Protein AF-0000000079859170 (afdb_homodimer)

Organism: NCBI:txid29920

Solvent-accessible surface area (backbone atoms only — not comparable to full-atom values): 16206 Å² total; per-residue (Å²): 132,86,68,53,72,48,45,50,46,47,56,52,44,53,49,51,50,47,50,52,50,51,52,53,49,53,53,31,53,54,31,29,40,60,37,9,41,33,57,54,80,48,52,78,37,78,84,30,61,94,50,52,73,32,49,55,47,72,80,65,65,88,82,38,65,67,52,53,52,30,38,52,54,27,50,50,39,50,50,51,51,49,51,46,63,66,44,50,58,54,47,52,56,44,51,52,43,36,55,68,12,68,32,62,58,65,58,43,44,49,28,52,51,49,28,48,52,30,54,53,49,24,52,53,23,55,76,66,62,38,70,63,59,28,60,50,26,53,51,52,30,53,49,25,50,51,53,36,42,52,39,19,50,57,13,19,74,68,113,58,39,52,74,49,47,41,44,47,45,53,47,48,43,51,53,46,51,51,49,51,51,53,52,51,52,33,54,55,31,31,41,61,38,10,41,35,57,55,68,48,54,78,37,78,84,32,62,94,52,55,74,35,48,56,47,74,81,64,67,87,79,39,67,69,50,52,53,30,39,52,54,28,49,52,40,50,49,51,51,50,52,48,63,69,42,50,52,59,49,50,52,53,52,53,55,36,54,74,16,69,32,64,58,68,58,43,43,50,28,52,50,49,28,50,53,29,53,55,46,25,52,54,24,54,76,65,70,38,80,64,57,28,59,49,26,51,53,52,31,52,49,25,50,53,51,36,47,51,40,20,54,54,18,60,76,98

pLDDT: mean 92.19, std 7.33, range [53.78, 98.81]

InterPro domains:
  IPR001129 Membrane-associated, eicosanoid/glutathione metabolism (MAPEG) protein [PF01124] (47-147)
  IPR023352 Membrane associated eicosanoid/glutathione metabolism-like domain superfamily [G3DSA:1.20.120.550] (1-155)
  IPR023352 Membrane associated eicosanoid/glutathione metabolism-like domain superfamily [SSF161084] (6-147)
  IPR040162 Microsomal glutathione S-transferase 1-like [PTHR10689] (3-157)

Structure (mmCIF, N/CA/C/O backbone):
data_AF-0000000079859170-model_v1
#
loop_
_entity.id
_entity.type
_entity.pdbx_description
1 polymer 'Microsomal glutathione S-transferase 1'
#
loop_
_atom_site.group_PDB
_atom_site.id
_atom_site.type_symbol
_atom_site.label_atom_id
_atom_site.label_alt_id
_atom_site.label_comp_id
_atom_site.label_asym_id
_atom_site.label_entity_id
_atom_site.label_seq_id
_atom_site.pdbx_PDB_ins_code
_atom_site.Cartn_x
_atom_site.Cartn_y
_atom_site.Cartn_z
_atom_site.occupancy
_atom_site.B_iso_or_equiv
_atom_site.auth_seq_id
_atom_site.auth_comp_id
_atom_site.auth_asym_id
_atom_site.auth_atom_id
_atom_site.pdbx_PDB_model_num
ATOM 1 N N . MET A 1 1 ? 13.477 -30.297 5.082 1 53.78 1 MET A N 1
ATOM 2 C CA . MET A 1 1 ? 13.375 -29.953 3.666 1 53.78 1 MET A CA 1
ATOM 3 C C . MET A 1 1 ? 13.82 -28.516 3.41 1 53.78 1 MET A C 1
ATOM 5 O O . MET A 1 1 ? 13.242 -27.578 3.947 1 53.78 1 MET A O 1
ATOM 9 N N . SER A 1 2 ? 15.07 -28.297 3.061 1 73.94 2 SER A N 1
ATOM 10 C CA . SER A 1 2 ? 15.664 -26.953 2.992 1 73.94 2 SER A CA 1
ATOM 11 C C . SER A 1 2 ? 14.992 -26.109 1.917 1 73.94 2 SER A C 1
ATOM 13 O O . SER A 1 2 ? 14.758 -26.578 0.802 1 73.94 2 SER A O 1
ATOM 15 N N . GLY A 1 3 ? 14.359 -25.047 2.262 1 85.5 3 GLY A N 1
ATOM 16 C CA . GLY A 1 3 ? 13.648 -24.172 1.345 1 85.5 3 GLY A CA 1
ATOM 17 C C . GLY A 1 3 ? 14.555 -23.547 0.299 1 85.5 3 GLY A C 1
ATOM 18 O O . GLY A 1 3 ? 15.773 -23.531 0.456 1 85.5 3 GLY A O 1
ATOM 19 N N . SER A 1 4 ? 14.047 -23.281 -0.813 1 92.38 4 SER A N 1
ATOM 20 C CA . SER A 1 4 ? 14.789 -22.594 -1.859 1 92.38 4 SER A CA 1
ATOM 21 C C . SER A 1 4 ? 15.406 -21.297 -1.334 1 92.38 4 SER A C 1
ATOM 23 O O . SER A 1 4 ? 15.008 -20.797 -0.28 1 92.38 4 SER A O 1
ATOM 25 N N . THR A 1 5 ? 16.469 -20.875 -2.021 1 94.75 5 THR A N 1
ATOM 26 C CA . THR A 1 5 ? 17.125 -19.625 -1.669 1 94.75 5 THR A CA 1
ATOM 27 C C . THR A 1 5 ? 16.125 -18.469 -1.711 1 94.75 5 THR A C 1
ATOM 29 O O . THR A 1 5 ? 16.172 -17.562 -0.876 1 94.75 5 THR A O 1
ATOM 32 N N . GLU A 1 6 ? 15.211 -18.484 -2.658 1 96.5 6 GLU A N 1
ATOM 33 C CA . GLU A 1 6 ? 14.172 -17.469 -2.77 1 96.5 6 GLU A CA 1
ATOM 34 C C . GLU A 1 6 ? 13.258 -17.469 -1.55 1 96.5 6 GLU A C 1
ATOM 36 O O . GLU A 1 6 ? 12.922 -16.406 -1.015 1 96.5 6 GLU A O 1
ATOM 41 N N . LEU A 1 7 ? 12.938 -18.609 -1.14 1 96.31 7 LEU A N 1
ATOM 42 C CA . LEU A 1 7 ? 12.047 -18.734 0.01 1 96.31 7 LEU A CA 1
ATOM 43 C C . LEU A 1 7 ? 12.75 -18.297 1.29 1 96.31 7 LEU A C 1
ATOM 45 O O . LEU A 1 7 ? 12.148 -17.609 2.121 1 96.31 7 LEU A O 1
ATOM 49 N N . LYS A 1 8 ? 13.961 -18.734 1.419 1 97.62 8 LYS A N 1
ATOM 50 C CA . LYS A 1 8 ? 14.727 -18.312 2.584 1 97.62 8 LYS A CA 1
ATOM 51 C C . LYS A 1 8 ? 14.805 -16.781 2.658 1 97.62 8 LYS A C 1
ATOM 53 O O . LYS A 1 8 ? 14.578 -16.203 3.717 1 97.62 8 LYS A O 1
ATOM 58 N N . ALA A 1 9 ? 15.117 -16.172 1.535 1 97.81 9 ALA A N 1
ATOM 59 C CA . ALA A 1 9 ? 15.203 -14.719 1.478 1 97.81 9 ALA A CA 1
ATOM 60 C C . ALA A 1 9 ? 13.852 -14.078 1.785 1 97.81 9 ALA A C 1
ATOM 62 O O . ALA A 1 9 ? 13.789 -13.086 2.52 1 97.81 9 ALA A O 1
ATOM 63 N N . TYR A 1 10 ? 12.852 -14.656 1.26 1 98.12 10 TYR A N 1
ATOM 64 C CA . TYR A 1 10 ? 11.516 -14.109 1.457 1 98.12 10 TYR A CA 1
ATOM 65 C C . TYR A 1 10 ? 11.125 -14.141 2.93 1 98.12 10 TYR A C 1
ATOM 67 O O . TYR A 1 10 ? 10.602 -13.156 3.459 1 98.12 10 TYR A O 1
ATOM 75 N N . ILE A 1 11 ? 11.398 -15.211 3.615 1 98.06 11 ILE A N 1
ATOM 76 C CA . ILE A 1 11 ? 11.008 -15.375 5.012 1 98.06 11 ILE A CA 1
ATOM 77 C C . ILE A 1 11 ? 11.789 -14.391 5.883 1 98.06 11 ILE A C 1
ATOM 79 O O . ILE A 1 11 ? 11.211 -13.703 6.723 1 98.06 11 ILE A O 1
ATOM 83 N N . VAL A 1 12 ? 13.008 -14.273 5.598 1 98.19 12 VAL A N 1
ATOM 84 C CA . VAL A 1 12 ? 13.852 -13.398 6.402 1 98.19 12 VAL A CA 1
ATOM 85 C C . VAL A 1 12 ? 13.461 -11.938 6.156 1 98.19 12 VAL A C 1
ATOM 87 O O . VAL A 1 12 ? 13.227 -11.188 7.105 1 98.19 12 VAL A O 1
ATOM 90 N N . CYS A 1 13 ? 13.297 -11.547 4.938 1 98.56 13 CYS A N 1
ATOM 91 C CA . CYS A 1 13 ? 13.031 -10.156 4.602 1 98.56 13 CYS A CA 1
ATOM 92 C C . CYS A 1 13 ? 11.617 -9.758 5.02 1 98.56 13 CYS A C 1
ATOM 94 O O . CYS A 1 13 ? 11.398 -8.633 5.484 1 98.56 13 CYS A O 1
ATOM 96 N N . SER A 1 14 ? 10.711 -10.672 4.828 1 98.44 14 SER A N 1
ATOM 97 C CA . SER A 1 14 ? 9.352 -10.352 5.258 1 98.44 14 SER A CA 1
ATOM 98 C C . SER A 1 14 ? 9.281 -10.164 6.77 1 98.44 14 SER A C 1
ATOM 100 O O . SER A 1 14 ? 8.539 -9.312 7.262 1 98.44 14 SER A O 1
ATOM 102 N N . PHE A 1 15 ? 10.078 -10.922 7.512 1 98.19 15 PHE A N 1
ATOM 103 C CA . PHE A 1 15 ? 10.109 -10.781 8.961 1 98.19 15 PHE A CA 1
ATOM 104 C C . PHE A 1 15 ? 10.742 -9.453 9.367 1 98.19 15 PHE A C 1
ATOM 106 O O . PHE A 1 15 ? 10.242 -8.773 10.266 1 98.19 15 PHE A O 1
ATOM 113 N N . ILE A 1 16 ? 11.734 -9.062 8.703 1 98.31 16 ILE A N 1
ATOM 114 C CA . ILE A 1 16 ? 12.383 -7.789 8.984 1 98.31 16 ILE A CA 1
ATOM 115 C C . ILE A 1 16 ? 11.406 -6.645 8.711 1 98.31 16 ILE A C 1
ATOM 117 O O . ILE A 1 16 ? 11.305 -5.707 9.5 1 98.31 16 ILE A O 1
ATOM 121 N N . LEU A 1 17 ? 10.734 -6.742 7.625 1 98.31 17 LEU A N 1
ATOM 122 C CA . LEU A 1 17 ? 9.773 -5.699 7.266 1 98.31 17 LEU A CA 1
ATOM 123 C C . LEU A 1 17 ? 8.641 -5.625 8.281 1 98.31 17 LEU A C 1
ATOM 125 O O . LEU A 1 17 ? 8.172 -4.535 8.609 1 98.31 17 LEU A O 1
ATOM 129 N N . TYR A 1 18 ? 8.234 -6.773 8.773 1 97.69 18 TYR A N 1
ATOM 130 C CA . TYR A 1 18 ? 7.203 -6.773 9.805 1 97.69 18 TYR A CA 1
ATOM 131 C C . TYR A 1 18 ? 7.711 -6.129 11.086 1 97.69 18 TYR A C 1
ATOM 133 O O . TYR A 1 18 ? 7 -5.34 11.711 1 97.69 18 TYR A O 1
ATOM 141 N N . LEU A 1 19 ? 8.891 -6.508 11.469 1 97.25 19 LEU A N 1
ATOM 142 C CA . LEU A 1 19 ? 9.461 -5.926 12.68 1 97.25 19 LEU A CA 1
ATOM 143 C C . LEU A 1 19 ? 9.578 -4.41 12.555 1 97.25 19 LEU A C 1
ATOM 145 O O . LEU A 1 19 ? 9.258 -3.682 13.5 1 97.25 19 LEU A O 1
ATOM 149 N N . LYS A 1 20 ? 10.055 -4.066 11.406 1 97.69 20 LYS A N 1
ATOM 150 C CA . LYS A 1 20 ? 10.164 -2.629 11.172 1 97.69 20 LYS A CA 1
ATOM 151 C C . LYS A 1 20 ? 8.797 -1.948 11.289 1 97.69 20 LYS A C 1
ATOM 153 O O . LYS A 1 20 ? 8.688 -0.877 11.883 1 97.69 20 LYS A O 1
ATOM 158 N N . PHE A 1 21 ? 7.809 -2.514 10.727 1 97.06 21 PHE A N 1
ATOM 159 C CA . PHE A 1 21 ? 6.453 -1.976 10.781 1 97.06 21 PHE A CA 1
ATOM 160 C C . PHE A 1 21 ? 5.941 -1.943 12.219 1 97.06 21 PHE A C 1
ATOM 162 O O . PHE A 1 21 ? 5.359 -0.946 12.648 1 97.06 21 PHE A O 1
ATOM 169 N N . ALA A 1 22 ? 6.188 -2.992 12.992 1 96.25 22 ALA A N 1
ATOM 170 C CA . ALA A 1 22 ? 5.73 -3.08 14.375 1 96.25 22 ALA A CA 1
ATOM 171 C C . ALA A 1 22 ? 6.391 -2.014 15.242 1 96.25 22 ALA A C 1
ATOM 173 O O . ALA A 1 22 ? 5.734 -1.379 16.062 1 96.25 22 ALA A O 1
ATOM 174 N N . ILE A 1 23 ? 7.605 -1.82 15.008 1 96.88 23 ILE A N 1
ATOM 175 C CA . ILE A 1 23 ? 8.328 -0.798 15.75 1 96.88 23 ILE A CA 1
ATOM 176 C C . ILE A 1 23 ? 7.77 0.582 15.414 1 96.88 23 ILE A C 1
ATOM 178 O O . ILE A 1 23 ? 7.52 1.391 16.312 1 96.88 23 ILE A O 1
ATOM 182 N N . ALA A 1 24 ? 7.574 0.84 14.109 1 96.19 24 ALA A N 1
ATOM 183 C CA . ALA A 1 24 ? 7.023 2.125 13.68 1 96.19 24 ALA A CA 1
ATOM 184 C C . ALA A 1 24 ? 5.641 2.352 14.281 1 96.19 24 ALA A C 1
ATOM 186 O O . ALA A 1 24 ? 5.32 3.461 14.719 1 96.19 24 ALA A O 1
ATOM 187 N N . THR A 1 25 ? 4.844 1.331 14.359 1 95.69 25 THR A N 1
ATOM 188 C CA . THR A 1 25 ? 3.5 1.453 14.914 1 95.69 25 THR A CA 1
ATOM 189 C C . THR A 1 25 ? 3.561 1.706 16.422 1 95.69 25 THR A C 1
ATOM 191 O O . THR A 1 25 ? 2.738 2.447 16.969 1 95.69 25 THR A O 1
ATOM 194 N N . GLY A 1 26 ? 4.488 1.051 17.078 1 93.88 26 GLY A N 1
ATOM 195 C CA . GLY A 1 26 ? 4.68 1.336 18.484 1 93.88 26 GLY A CA 1
ATOM 196 C C . GLY A 1 26 ? 5.047 2.781 18.75 1 93.88 26 GLY A C 1
ATOM 197 O O . GLY A 1 26 ? 4.5 3.408 19.672 1 93.88 26 GLY A O 1
ATOM 198 N N . ILE A 1 27 ? 5.93 3.303 17.953 1 95.38 27 ILE A N 1
ATOM 199 C CA 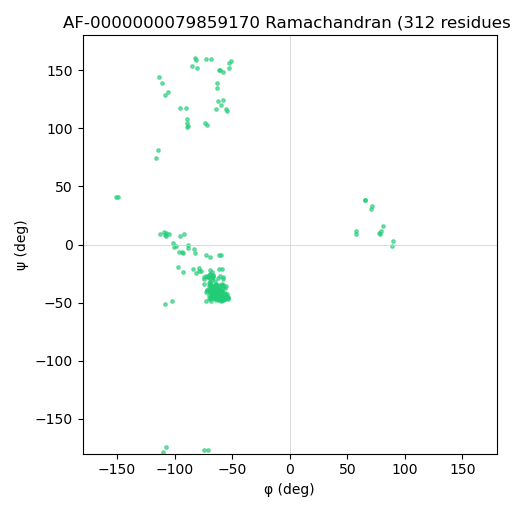. ILE A 1 27 ? 6.34 4.695 18.078 1 95.38 27 ILE A CA 1
ATOM 200 C C . ILE A 1 27 ? 5.152 5.613 17.797 1 95.38 27 ILE A C 1
ATOM 202 O O . ILE A 1 27 ? 4.883 6.543 18.562 1 95.38 27 ILE A O 1
ATOM 206 N N . GLN A 1 28 ? 4.438 5.289 16.75 1 94 28 GLN A N 1
ATOM 207 C CA . GLN A 1 28 ? 3.271 6.09 16.391 1 94 28 GLN A CA 1
ATOM 208 C C . GLN A 1 28 ? 2.244 6.09 17.531 1 94 28 GLN A C 1
ATOM 210 O O . GLN A 1 28 ? 1.64 7.125 17.812 1 94 28 GLN A O 1
ATOM 215 N N . ALA A 1 29 ? 2.029 5 18.172 1 91.62 29 ALA A N 1
ATOM 216 C CA . ALA A 1 29 ? 1.066 4.895 19.266 1 91.62 29 ALA A CA 1
ATOM 217 C C . ALA A 1 29 ? 1.427 5.84 20.406 1 91.62 29 ALA A C 1
ATOM 219 O O . ALA A 1 29 ? 0.551 6.488 20.984 1 91.62 29 ALA A O 1
ATOM 220 N N . THR A 1 30 ? 2.604 5.922 20.672 1 92.38 30 THR A N 1
ATOM 221 C CA . THR A 1 30 ? 3.066 6.789 21.75 1 92.38 30 THR A CA 1
ATOM 222 C C . THR A 1 30 ? 2.865 8.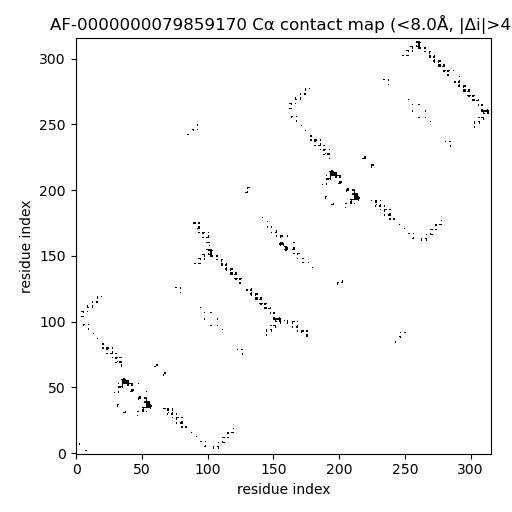258 21.391 1 92.38 30 THR A C 1
ATOM 224 O O . THR A 1 30 ? 2.471 9.062 22.234 1 92.38 30 THR A O 1
ATOM 227 N N . LYS A 1 31 ? 3.088 8.523 20.094 1 93 31 LYS A N 1
ATOM 228 C CA . LYS A 1 31 ? 2.914 9.906 19.656 1 93 31 LYS A CA 1
ATOM 229 C C . LYS A 1 31 ? 1.44 10.297 19.656 1 93 31 LYS A C 1
ATOM 231 O O . LYS A 1 31 ? 1.104 11.461 19.891 1 93 31 LYS A O 1
ATOM 236 N N . THR A 1 32 ? 0.612 9.352 19.469 1 91.38 32 THR A N 1
ATOM 237 C CA . THR A 1 32 ? -0.823 9.609 19.516 1 91.38 32 THR A CA 1
ATOM 238 C C . THR A 1 32 ? -1.266 9.984 20.922 1 91.38 32 THR A C 1
ATOM 240 O O . THR A 1 32 ? -2.123 10.852 21.094 1 91.38 32 THR A O 1
ATOM 243 N N . PHE A 1 33 ? -0.661 9.422 21.875 1 91.19 33 PHE A N 1
ATOM 244 C CA . PHE A 1 33 ? -0.945 9.781 23.25 1 91.19 33 PHE A CA 1
ATOM 245 C C . PHE A 1 33 ? -0.512 11.211 23.547 1 91.19 33 PHE A C 1
ATOM 247 O O . PHE A 1 33 ? -1.23 11.961 24.203 1 91.19 33 PHE A O 1
ATOM 254 N N . ASP A 1 34 ? 0.611 11.57 23 1 90.25 34 ASP A N 1
ATOM 255 C CA . ASP A 1 34 ? 1.148 12.906 23.219 1 90.25 34 ASP A CA 1
ATOM 256 C C . ASP A 1 34 ? 0.258 13.969 22.578 1 90.25 34 ASP A C 1
ATOM 258 O O . ASP A 1 34 ? 0.168 15.094 23.078 1 90.25 34 ASP A O 1
ATOM 262 N N . ALA A 1 35 ? -0.426 13.562 21.562 1 89.75 35 ALA A N 1
ATOM 263 C CA . ALA A 1 35 ? -1.247 14.516 20.812 1 89.75 35 ALA A CA 1
ATOM 264 C C . ALA A 1 35 ? -2.682 14.523 21.328 1 89.75 35 ALA A C 1
ATOM 266 O O . ALA A 1 35 ? -3.498 15.344 20.906 1 89.75 35 ALA A O 1
ATOM 267 N N . GLY A 1 36 ? -3.004 13.609 22.25 1 87 36 GLY A N 1
ATOM 268 C CA . GLY A 1 36 ? -4.348 13.547 22.812 1 87 36 GLY A CA 1
ATOM 269 C C . GLY A 1 36 ? -5.375 13.031 21.812 1 87 36 GLY A C 1
ATOM 270 O O . GLY A 1 36 ? -6.543 13.422 21.875 1 87 36 GLY A O 1
ATOM 271 N N . CYS A 1 37 ? -4.918 12.141 20.953 1 89 37 CYS A N 1
ATOM 272 C CA . CYS A 1 37 ? -5.809 11.727 19.875 1 89 37 CYS A CA 1
ATOM 273 C C . CYS A 1 37 ? -6.328 10.312 20.109 1 89 37 CYS A C 1
ATOM 275 O O . CYS A 1 37 ? -6.992 9.734 19.25 1 89 37 CYS A O 1
ATOM 277 N N . ARG A 1 38 ? -6.062 9.844 21.25 1 88.94 38 ARG A N 1
ATOM 278 C CA . ARG A 1 38 ? -6.566 8.516 21.578 1 88.94 38 ARG A CA 1
ATOM 279 C C . ARG A 1 38 ? -8.031 8.578 22.016 1 88.94 38 ARG A C 1
ATOM 281 O O . ARG A 1 38 ? -8.555 9.656 22.297 1 88.94 38 ARG A O 1
ATOM 288 N N . PRO A 1 39 ? -8.656 7.324 21.859 1 88.56 39 PRO A N 1
ATOM 289 C CA . PRO A 1 39 ? -10.016 7.293 22.391 1 88.56 39 PRO A CA 1
ATOM 290 C C . PRO A 1 39 ? -10.062 7.652 23.875 1 88.56 39 PRO A C 1
ATOM 292 O O . PRO A 1 39 ? -9.133 7.344 24.625 1 88.56 39 PRO A O 1
ATOM 295 N N . PRO A 1 40 ? -11.18 8.258 24.234 1 87.81 40 PRO A N 1
ATOM 296 C CA . PRO A 1 40 ? -11.281 8.719 25.625 1 87.81 40 PRO A CA 1
ATOM 297 C C . PRO A 1 40 ? -11.109 7.586 26.625 1 87.81 40 PRO A C 1
ATOM 299 O O . PRO A 1 40 ? -10.594 7.809 27.734 1 87.81 40 PRO A O 1
ATOM 302 N N . GLU A 1 41 ? -11.469 6.332 26.344 1 89.69 41 GLU A N 1
ATOM 303 C CA . GLU A 1 41 ? -11.344 5.227 27.297 1 89.69 41 GLU A CA 1
ATOM 304 C C . GLU A 1 41 ? -9.883 4.879 27.547 1 89.69 41 GLU A C 1
ATOM 306 O O . GLU A 1 41 ? -9.562 4.184 28.516 1 89.69 41 GLU A O 1
ATOM 311 N N . ASP A 1 42 ? -9.039 5.441 26.75 1 89.25 42 ASP A N 1
ATOM 312 C CA . ASP A 1 42 ? -7.621 5.129 26.906 1 89.25 42 ASP A CA 1
ATOM 313 C C . ASP A 1 42 ? -6.996 5.98 28.016 1 89.25 42 ASP A C 1
ATOM 315 O O . ASP A 1 42 ? -5.84 5.77 28.391 1 89.25 42 ASP A O 1
ATOM 319 N N . LYS A 1 43 ? -7.656 6.875 28.531 1 84.25 43 LYS A N 1
ATOM 320 C CA . LYS A 1 43 ? -7.16 7.734 29.609 1 84.25 43 LYS A CA 1
ATOM 321 C C . LYS A 1 43 ? -6.766 6.914 30.828 1 84.25 43 LYS A C 1
ATOM 323 O O . LYS A 1 43 ? -5.965 7.363 31.656 1 84.25 43 LYS A O 1
ATOM 328 N N . ASN A 1 44 ? -7.301 5.711 30.922 1 84.38 44 ASN A N 1
ATOM 329 C CA . ASN A 1 44 ? -7.074 4.891 32.125 1 84.38 44 ASN A CA 1
ATOM 330 C C . ASN A 1 44 ? -5.805 4.051 31.984 1 84.38 44 ASN A C 1
ATOM 332 O O . ASN A 1 44 ? -5.402 3.375 32.938 1 84.38 44 ASN A O 1
ATOM 336 N N . LEU A 1 45 ? -5.207 4.199 30.906 1 86.44 45 LEU A N 1
ATOM 337 C CA . LEU A 1 45 ? -3.994 3.42 30.688 1 86.44 45 LEU A CA 1
ATOM 338 C C . LEU A 1 45 ? -2.783 4.113 31.297 1 86.44 45 LEU A C 1
ATOM 340 O O . LEU A 1 45 ? -2.773 5.336 31.453 1 86.44 45 LEU A O 1
ATOM 344 N N . ALA A 1 46 ? -1.783 3.311 31.641 1 84.81 46 ALA A N 1
ATOM 345 C CA . ALA A 1 46 ? -0.55 3.826 32.219 1 84.81 46 ALA A CA 1
ATOM 346 C C . ALA A 1 46 ? 0.133 4.82 31.297 1 84.81 46 ALA A C 1
ATOM 348 O O . ALA A 1 46 ? 0.673 5.832 31.734 1 84.81 46 ALA A O 1
ATOM 349 N N . LEU A 1 47 ? 0.081 4.66 30.031 1 83.5 47 LEU A N 1
ATOM 350 C CA . LEU A 1 47 ? 0.734 5.516 29.031 1 83.5 47 LEU A CA 1
ATOM 351 C C . LEU A 1 47 ? 0.075 6.887 28.984 1 83.5 47 LEU A C 1
ATOM 353 O O . LEU A 1 47 ? 0.666 7.848 28.484 1 83.5 47 LEU A O 1
ATOM 357 N N . ALA A 1 48 ? -1.101 6.875 29.359 1 85 48 ALA A N 1
ATOM 358 C CA . ALA A 1 48 ? -1.855 8.125 29.297 1 85 48 ALA A CA 1
ATOM 359 C C . ALA A 1 48 ? -1.551 9 30.516 1 85 48 ALA A C 1
ATOM 361 O O . ALA A 1 48 ? -1.815 10.203 30.5 1 85 48 ALA A O 1
ATOM 362 N N . GLN A 1 49 ? -1.126 8.406 31.625 1 82.69 49 GLN A N 1
ATOM 363 C CA . GLN A 1 49 ? -0.898 9.133 32.875 1 82.69 49 GLN A CA 1
ATOM 364 C C . GLN A 1 49 ? 0.124 10.25 32.688 1 82.69 49 GLN A C 1
ATOM 366 O O . GLN A 1 49 ? 1.212 10.016 32.156 1 82.69 49 GLN A O 1
ATOM 371 N N . GLY A 1 50 ? -0.232 11.516 33.031 1 80.44 50 GLY A N 1
ATOM 372 C CA . GLY A 1 50 ? 0.667 12.656 32.938 1 80.44 50 GLY A CA 1
ATOM 373 C C . GLY A 1 50 ? 0.629 13.344 31.594 1 80.44 50 GLY A C 1
ATOM 374 O O . GLY A 1 50 ? 1.372 14.297 31.359 1 80.44 50 GLY A O 1
ATOM 375 N N . ARG A 1 51 ? -0.151 12.82 30.766 1 85.06 51 ARG A N 1
ATOM 376 C CA . ARG A 1 51 ? -0.251 13.414 29.438 1 85.06 51 ARG A CA 1
ATOM 377 C C . ARG A 1 51 ? -1.582 14.141 29.25 1 85.06 51 ARG A C 1
ATOM 379 O O . ARG A 1 51 ? -2.357 14.266 30.203 1 85.06 51 ARG A O 1
ATOM 386 N N . ARG A 1 52 ? -1.81 14.578 28.125 1 83.31 52 ARG A N 1
ATOM 387 C CA . ARG A 1 52 ? -2.998 15.367 27.812 1 83.31 52 ARG A CA 1
ATOM 388 C C . ARG A 1 52 ? -4.246 14.492 27.781 1 83.31 52 ARG A C 1
ATOM 390 O O . ARG A 1 52 ? -4.148 13.266 27.688 1 83.31 52 ARG A O 1
ATOM 397 N N . GLU A 1 53 ? -5.328 15.164 27.922 1 84 53 GLU A N 1
ATOM 398 C CA . GLU A 1 53 ? -6.598 14.453 27.844 1 84 53 GLU A CA 1
ATOM 399 C C . GLU A 1 53 ? -6.801 13.828 26.469 1 84 53 GLU A C 1
ATOM 401 O O . GLU A 1 53 ? -6.527 14.461 25.453 1 84 53 GLU A O 1
ATOM 406 N N . GLN A 1 54 ? -7.227 12.602 26.469 1 85.5 54 GLN A N 1
ATOM 407 C CA . GLN A 1 54 ? -7.453 11.867 25.234 1 85.5 54 GLN A CA 1
ATOM 408 C C . GLN A 1 54 ? -8.883 12.055 24.734 1 85.5 54 GLN A C 1
ATOM 410 O O . GLN A 1 54 ? -9.836 11.703 25.438 1 85.5 54 GLN A O 1
ATOM 415 N N . ASN A 1 55 ? -9.078 12.609 23.609 1 84.5 55 ASN A N 1
ATOM 416 C CA . ASN A 1 55 ? -10.406 12.891 23.062 1 84.5 55 ASN A CA 1
ATOM 417 C C . ASN A 1 55 ? -10.398 12.867 21.531 1 84.5 55 ASN A C 1
ATOM 419 O O . ASN A 1 55 ? -11.016 13.719 20.891 1 84.5 55 ASN A O 1
ATOM 423 N N . TYR A 1 56 ? -9.711 11.945 20.953 1 84.19 56 TYR A N 1
ATOM 424 C CA . TYR A 1 56 ? -9.586 11.797 19.516 1 84.19 56 TYR A CA 1
ATOM 425 C C . TYR A 1 56 ? -9.016 13.062 18.875 1 84.19 56 TYR A C 1
ATOM 427 O O . TYR A 1 56 ? -9.141 13.273 17.672 1 84.19 56 TYR A O 1
ATOM 435 N N . GLY A 1 57 ? -8.492 14.016 19.625 1 79.94 57 GLY A N 1
ATOM 436 C CA . GLY A 1 57 ? -7.98 15.273 19.094 1 79.94 57 GLY A CA 1
ATOM 437 C C . GLY A 1 57 ? -9.07 16.266 18.75 1 79.94 57 GLY A C 1
ATOM 438 O O . GLY A 1 57 ? -8.82 17.266 18.078 1 79.94 57 GLY A O 1
ATOM 439 N N . MET A 1 58 ? -10.266 16.062 19.094 1 78.44 58 MET A N 1
ATOM 440 C CA . MET A 1 58 ? -11.422 16.859 18.688 1 78.44 58 MET A CA 1
ATOM 441 C C . MET A 1 58 ? -11.445 18.188 19.422 1 78.44 58 MET A C 1
ATOM 443 O O . MET A 1 58 ? -11.977 19.172 18.906 1 78.44 58 MET A O 1
ATOM 447 N N . PHE A 1 59 ? -10.93 18.281 20.531 1 69.5 59 PHE A N 1
ATOM 448 C CA . PHE A 1 59 ? -10.984 19.531 21.281 1 69.5 59 PHE A CA 1
ATOM 449 C C . PHE A 1 59 ? -9.586 20.109 21.453 1 69.5 59 PHE A C 1
ATOM 451 O O . PHE A 1 59 ? -8.742 19.516 22.141 1 69.5 59 PHE A O 1
ATOM 458 N N . SER A 1 60 ? -9.125 20.812 20.375 1 67.06 60 SER A N 1
ATOM 459 C CA . SER A 1 60 ? -7.762 21.328 20.438 1 67.06 60 SER A CA 1
ATOM 460 C C . SER A 1 60 ? -7.754 22.844 20.609 1 67.06 60 SER A C 1
ATOM 462 O O . SER A 1 60 ? -8.625 23.531 20.094 1 67.06 60 SER A O 1
ATOM 464 N N . ASP A 1 61 ? -6.969 23.125 21.641 1 70.31 61 ASP A N 1
ATOM 465 C CA . ASP A 1 61 ? -6.68 24.547 21.75 1 70.31 61 ASP A CA 1
ATOM 466 C C . ASP A 1 61 ? -5.703 25 20.672 1 70.31 61 ASP A C 1
ATOM 468 O O . ASP A 1 61 ? -4.516 24.672 20.719 1 70.31 61 ASP A O 1
ATOM 472 N N . GLU A 1 62 ? -6.211 25.688 19.656 1 69.62 62 GLU A N 1
ATOM 473 C CA . GLU A 1 62 ? -5.41 26.125 18.516 1 69.62 62 GLU A CA 1
ATOM 474 C C . GLU A 1 62 ? -4.305 27.078 18.969 1 69.62 62 GLU A C 1
ATOM 476 O O . GLU A 1 62 ? -3.33 27.297 18.234 1 69.62 62 GLU A O 1
ATOM 481 N N . ASN A 1 63 ? -4.363 27.469 20.156 1 78.69 63 ASN A N 1
ATOM 482 C CA . ASN A 1 63 ? -3.375 28.438 20.625 1 78.69 63 ASN A CA 1
ATOM 483 C C . ASN A 1 63 ? -2.268 27.75 21.438 1 78.69 63 ASN A C 1
ATOM 485 O O . ASN A 1 63 ? -1.293 28.406 21.828 1 78.69 63 ASN A O 1
ATOM 489 N N . ASP A 1 64 ? -2.359 26.5 21.641 1 83.31 64 ASP A N 1
ATOM 490 C CA . ASP A 1 64 ? -1.349 25.75 22.375 1 83.31 64 ASP A CA 1
ATOM 491 C C . ASP A 1 64 ? -0.249 25.25 21.438 1 83.31 64 ASP A C 1
ATOM 493 O O . ASP A 1 64 ? -0.415 24.234 20.766 1 83.31 64 ASP A O 1
ATOM 497 N N . ALA A 1 65 ? 0.866 25.953 21.469 1 87.5 65 ALA A N 1
ATOM 498 C CA . ALA A 1 65 ? 1.979 25.656 20.578 1 87.5 65 ALA A CA 1
ATOM 499 C C . ALA A 1 65 ? 2.512 24.234 20.812 1 87.5 65 ALA A C 1
ATOM 501 O O . ALA A 1 65 ? 2.902 23.547 19.859 1 87.5 65 ALA A O 1
ATOM 502 N N . GLU A 1 66 ? 2.564 23.812 22.047 1 87.81 66 GLU A N 1
ATOM 503 C CA . GLU A 1 66 ? 3.062 22.469 22.359 1 87.81 66 GLU A CA 1
ATOM 504 C C . GLU A 1 66 ? 2.146 21.391 21.797 1 87.81 66 GLU A C 1
ATOM 506 O O . GLU A 1 66 ? 2.619 20.359 21.297 1 87.81 66 GLU A O 1
ATOM 511 N N . LEU A 1 67 ? 0.942 21.578 21.859 1 86.81 67 LEU A N 1
ATOM 512 C CA . LEU A 1 67 ? -0.028 20.641 21.297 1 86.81 67 LEU A CA 1
ATOM 513 C C . LEU A 1 67 ? 0.106 20.578 19.781 1 86.81 67 LEU A C 1
ATOM 515 O O . LEU A 1 67 ? 0.073 19.484 19.203 1 86.81 67 LEU A O 1
ATOM 519 N N . LEU A 1 68 ? 0.252 21.688 19.188 1 84.75 68 LEU A N 1
ATOM 520 C CA . LEU A 1 68 ? 0.377 21.719 17.734 1 84.75 68 LEU A CA 1
ATOM 521 C C . LEU A 1 68 ? 1.627 20.984 17.281 1 84.75 68 LEU A C 1
ATOM 523 O O . LEU A 1 68 ? 1.596 20.266 16.281 1 84.75 68 LEU A O 1
ATOM 527 N N . LYS A 1 69 ? 2.652 21.188 18.016 1 88.44 69 LYS A N 1
ATOM 528 C CA . LYS A 1 69 ? 3.883 20.469 17.703 1 88.44 69 LYS A CA 1
ATOM 529 C C . LYS A 1 69 ? 3.701 18.953 17.859 1 88.44 69 LYS A C 1
ATOM 531 O O . LYS A 1 69 ? 4.156 18.172 17.031 1 88.44 69 LYS A O 1
ATOM 536 N N . ALA A 1 70 ? 3.072 18.562 18.906 1 88.31 70 ALA A N 1
ATOM 537 C CA . ALA A 1 70 ? 2.799 17.141 19.141 1 88.31 70 ALA A CA 1
ATOM 538 C C . ALA A 1 70 ? 1.941 16.547 18.016 1 88.31 70 ALA A C 1
ATOM 540 O O . ALA A 1 70 ? 2.16 15.414 17.594 1 88.31 70 ALA A O 1
ATOM 541 N N . ARG A 1 71 ? 1.081 17.234 17.578 1 86.5 71 ARG A N 1
ATOM 542 C CA . ARG A 1 71 ? 0.2 16.797 16.5 1 86.5 71 ARG A CA 1
ATOM 543 C C . ARG A 1 71 ? 0.965 16.641 15.188 1 86.5 71 ARG A C 1
ATOM 545 O O . ARG A 1 71 ? 0.698 15.727 14.414 1 86.5 71 ARG A O 1
ATOM 552 N N . GLU A 1 72 ? 1.773 17.562 14.977 1 87.5 72 GLU A N 1
ATOM 553 C CA . GLU A 1 72 ? 2.594 17.469 13.773 1 87.5 72 GLU A CA 1
ATOM 554 C C . GLU A 1 72 ? 3.439 16.203 13.781 1 87.5 72 GLU A C 1
ATOM 556 O O . GLU A 1 72 ? 3.545 15.508 12.766 1 87.5 72 GLU A O 1
ATOM 561 N N . ILE A 1 73 ? 4.031 15.945 14.883 1 91 73 ILE A N 1
ATOM 562 C CA . ILE A 1 73 ? 4.852 14.75 15.023 1 91 73 ILE A CA 1
ATOM 563 C C . ILE A 1 73 ? 3.988 13.5 14.844 1 91 73 ILE A C 1
ATOM 565 O O . ILE A 1 73 ? 4.383 12.562 14.156 1 91 73 ILE A O 1
ATOM 569 N N . GLU A 1 74 ? 2.857 13.508 15.477 1 91.44 74 GLU A N 1
ATOM 570 C CA . GLU A 1 74 ? 1.937 12.383 15.328 1 91.44 74 GLU A CA 1
ATOM 571 C C . GLU A 1 74 ? 1.535 12.18 13.875 1 91.44 74 GLU A C 1
ATOM 573 O O . GLU A 1 74 ? 1.487 11.047 13.383 1 91.44 74 GLU A O 1
ATOM 578 N N . HIS A 1 75 ? 1.263 13.25 13.219 1 89.5 75 HIS A N 1
ATOM 579 C CA . HIS A 1 75 ? 0.872 13.188 11.812 1 89.5 75 HIS A CA 1
ATOM 580 C C . HIS A 1 75 ? 1.984 12.586 10.961 1 89.5 75 HIS A C 1
ATOM 582 O O . HIS A 1 75 ? 1.718 11.797 10.055 1 89.5 75 HIS A O 1
ATOM 588 N N . ARG A 1 76 ? 3.154 12.969 11.25 1 91.94 76 ARG A N 1
ATOM 589 C CA . ARG A 1 76 ? 4.293 12.43 10.508 1 91.94 76 ARG A CA 1
ATOM 590 C C . ARG A 1 76 ? 4.371 10.914 10.656 1 91.94 76 ARG A C 1
ATOM 592 O O . ARG A 1 76 ? 4.531 10.203 9.664 1 91.94 76 ARG A O 1
ATOM 599 N N . TRP A 1 77 ? 4.242 10.445 11.805 1 94.31 77 TRP A N 1
ATOM 600 C CA . TRP A 1 77 ? 4.348 9.008 12.023 1 94.31 77 TRP A CA 1
ATOM 601 C C . TRP A 1 77 ? 3.143 8.281 11.438 1 94.31 77 TRP A C 1
ATOM 603 O O . TRP A 1 77 ? 3.262 7.145 10.969 1 94.31 77 TRP A O 1
ATOM 613 N N . LYS A 1 78 ? 1.976 8.875 11.453 1 92.94 78 LYS A N 1
ATOM 614 C CA . LYS A 1 78 ? 0.819 8.305 10.773 1 92.94 78 LYS A CA 1
ATOM 615 C C . LYS A 1 78 ? 1.088 8.133 9.281 1 92.94 78 LYS A C 1
ATOM 617 O O . LYS A 1 78 ? 0.719 7.113 8.688 1 92.94 78 LYS A O 1
ATOM 622 N N . ARG A 1 79 ? 1.724 9.109 8.742 1 92.56 79 ARG A N 1
ATOM 623 C CA . ARG A 1 79 ? 2.053 9.047 7.324 1 92.56 79 ARG A CA 1
ATOM 624 C C . ARG A 1 79 ? 3.08 7.957 7.047 1 92.56 79 ARG A C 1
ATOM 626 O O . ARG A 1 79 ? 3.027 7.293 6.008 1 92.56 79 ARG A O 1
ATOM 633 N N . ILE A 1 80 ? 4.012 7.789 7.961 1 95.25 80 ILE A N 1
ATOM 634 C CA . ILE A 1 80 ? 5.004 6.727 7.824 1 95.25 80 ILE A CA 1
ATOM 635 C C . ILE A 1 80 ? 4.305 5.367 7.801 1 95.25 80 ILE A C 1
ATOM 637 O O . ILE A 1 80 ? 4.582 4.535 6.934 1 95.25 80 ILE A O 1
ATOM 641 N N . ILE A 1 81 ? 3.365 5.152 8.688 1 95.56 81 ILE A N 1
ATOM 642 C CA . ILE A 1 81 ? 2.635 3.893 8.766 1 95.56 81 ILE A CA 1
ATOM 643 C C . ILE A 1 81 ? 1.806 3.699 7.5 1 95.56 81 ILE A C 1
ATOM 645 O O . ILE A 1 81 ? 1.771 2.604 6.934 1 95.56 81 ILE A O 1
ATOM 649 N N . GLN A 1 82 ? 1.206 4.758 7.121 1 93.94 82 GLN A N 1
ATOM 650 C CA . GLN A 1 82 ? 0.395 4.672 5.91 1 93.94 82 GLN A CA 1
ATOM 651 C C . GLN A 1 82 ? 1.244 4.285 4.703 1 93.94 82 GLN A C 1
ATOM 653 O O . GLN A 1 82 ? 0.822 3.477 3.877 1 93.94 82 GLN A O 1
ATOM 658 N N . ASN A 1 83 ? 2.377 4.918 4.594 1 95.19 83 ASN A N 1
ATOM 659 C CA . ASN A 1 83 ? 3.285 4.586 3.5 1 95.19 83 ASN A CA 1
ATOM 660 C C . ASN A 1 83 ? 3.709 3.121 3.549 1 95.19 83 ASN A C 1
ATOM 662 O O . ASN A 1 83 ? 3.816 2.467 2.51 1 95.19 83 ASN A O 1
ATOM 666 N N . ASP A 1 84 ? 3.982 2.615 4.746 1 96.06 84 ASP A N 1
ATOM 667 C CA . ASP A 1 84 ? 4.324 1.206 4.914 1 96.06 84 ASP A CA 1
ATOM 668 C C . ASP A 1 84 ? 3.186 0.306 4.438 1 96.06 84 ASP A C 1
ATOM 670 O O . ASP A 1 84 ? 3.42 -0.686 3.744 1 96.06 84 ASP A O 1
ATOM 674 N N . LEU A 1 85 ? 2.008 0.659 4.781 1 94.19 85 LEU A N 1
ATOM 675 C CA . LEU A 1 85 ? 0.847 -0.152 4.43 1 94.19 85 LEU A CA 1
ATOM 676 C C . LEU A 1 85 ? 0.581 -0.101 2.93 1 94.19 85 LEU A C 1
ATOM 678 O O . LEU A 1 85 ? 0.097 -1.074 2.348 1 94.19 85 LEU A O 1
ATOM 682 N N . GLU A 1 86 ? 0.934 0.977 2.326 1 94.44 86 GLU A N 1
ATOM 683 C CA . GLU A 1 86 ? 0.767 1.125 0.884 1 94.44 86 GLU A CA 1
ATOM 684 C C . GLU A 1 86 ? 1.81 0.313 0.121 1 94.44 86 GLU A C 1
ATOM 686 O O . GLU A 1 86 ? 1.545 -0.168 -0.982 1 94.44 86 GLU A O 1
ATOM 691 N N . SER A 1 87 ? 2.92 0.16 0.724 1 96.31 87 SER A N 1
ATOM 692 C CA . SER A 1 87 ? 4.031 -0.416 -0.03 1 96.31 87 SER A CA 1
ATOM 693 C C . SER A 1 87 ? 4.238 -1.884 0.328 1 96.31 87 SER A C 1
ATOM 695 O O . SER A 1 87 ? 4.191 -2.754 -0.545 1 96.31 87 SER A O 1
ATOM 697 N N . ILE A 1 88 ? 4.297 -2.264 1.562 1 97.31 88 ILE A N 1
ATOM 698 C CA . ILE A 1 88 ? 4.867 -3.525 2.025 1 97.31 88 ILE A CA 1
ATOM 699 C C . ILE A 1 88 ? 3.936 -4.68 1.649 1 97.31 88 ILE A C 1
ATOM 701 O O . ILE A 1 88 ? 4.375 -5.672 1.064 1 97.31 88 ILE A O 1
ATOM 705 N N . PRO A 1 89 ? 2.643 -4.598 1.911 1 96.12 89 PRO A N 1
ATOM 706 C CA . PRO A 1 89 ? 1.796 -5.758 1.62 1 96.12 89 PRO A CA 1
ATOM 707 C C . PRO A 1 89 ? 1.781 -6.117 0.137 1 96.12 89 PRO A C 1
ATOM 709 O O . PRO A 1 89 ? 1.963 -7.285 -0.219 1 96.12 89 PRO A O 1
ATOM 712 N N . LEU A 1 90 ? 1.618 -5.195 -0.727 1 96.88 90 LEU A N 1
ATOM 713 C CA . LEU A 1 90 ? 1.571 -5.488 -2.154 1 96.88 90 LEU A CA 1
ATOM 714 C C . LEU A 1 90 ? 2.934 -5.953 -2.66 1 96.88 90 LEU A C 1
ATOM 716 O O . LEU A 1 90 ? 3.016 -6.859 -3.488 1 96.88 90 LEU A O 1
ATOM 720 N N . ALA A 1 91 ? 3.967 -5.297 -2.154 1 98 91 ALA A N 1
ATOM 721 C CA . ALA A 1 91 ? 5.312 -5.738 -2.52 1 98 91 ALA A CA 1
ATOM 722 C C . ALA A 1 91 ? 5.527 -7.203 -2.162 1 98 91 ALA A C 1
ATOM 724 O O . ALA A 1 91 ? 6 -7.988 -2.986 1 98 91 ALA A O 1
ATOM 725 N N . LEU A 1 92 ? 5.141 -7.582 -0.948 1 98.12 92 LEU A N 1
ATOM 726 C CA . LEU A 1 92 ? 5.379 -8.945 -0.475 1 98.12 92 LEU A CA 1
ATOM 727 C C . LEU A 1 92 ? 4.539 -9.945 -1.258 1 98.12 92 LEU A C 1
ATOM 729 O O . LEU A 1 92 ? 4.969 -11.078 -1.487 1 98.12 92 LEU A O 1
ATOM 733 N N . LEU A 1 93 ? 3.4 -9.516 -1.713 1 97.56 93 LEU A N 1
ATOM 734 C CA . LEU A 1 93 ? 2.561 -10.422 -2.49 1 97.56 93 LEU A CA 1
ATOM 735 C C . LEU A 1 93 ? 3.131 -10.617 -3.891 1 97.56 93 LEU A C 1
ATOM 737 O O . LEU A 1 93 ? 3.066 -11.719 -4.441 1 97.56 93 LEU A O 1
ATOM 741 N N . VAL A 1 94 ? 3.729 -9.609 -4.457 1 97.75 94 VAL A N 1
ATOM 742 C CA . VAL A 1 94 ? 4.406 -9.734 -5.746 1 97.75 94 VAL A CA 1
ATOM 743 C C . VAL A 1 94 ? 5.648 -10.609 -5.594 1 97.75 94 VAL A C 1
ATOM 745 O O . VAL A 1 94 ? 5.863 -11.531 -6.383 1 97.75 94 VAL A O 1
ATOM 748 N N . PHE A 1 95 ? 6.422 -10.375 -4.543 1 98.12 95 PHE A N 1
ATOM 749 C CA . PHE A 1 95 ? 7.617 -11.172 -4.285 1 98.12 95 PHE A CA 1
ATOM 750 C C . PHE A 1 95 ? 7.258 -12.625 -4.02 1 98.12 95 PHE A C 1
ATOM 752 O O . PHE A 1 95 ? 8.008 -13.531 -4.383 1 98.12 95 PHE A O 1
ATOM 759 N N . LEU A 1 96 ? 6.156 -12.82 -3.346 1 97.06 96 LEU A N 1
ATOM 760 C CA . LEU A 1 96 ? 5.762 -14.188 -3.023 1 97.06 96 LEU A CA 1
ATOM 761 C C . LEU A 1 96 ? 5.516 -14.992 -4.293 1 97.06 96 LEU A C 1
ATOM 763 O O . LEU A 1 96 ? 5.926 -16.156 -4.383 1 97.06 96 LEU A O 1
ATOM 767 N N . GLY A 1 97 ? 4.898 -14.414 -5.27 1 95.38 97 GLY A N 1
ATOM 768 C CA . GLY A 1 97 ? 4.77 -15.078 -6.555 1 95.38 97 GLY A CA 1
ATOM 769 C C . GLY A 1 97 ? 6.105 -15.438 -7.176 1 95.38 97 GLY A C 1
ATOM 770 O O . GLY A 1 97 ? 6.234 -16.484 -7.805 1 95.38 97 GLY A O 1
ATOM 771 N N . GLY A 1 98 ? 7.051 -14.609 -6.949 1 95.56 98 GLY A N 1
ATOM 772 C CA . GLY A 1 98 ? 8.375 -14.812 -7.512 1 95.56 98 GLY A CA 1
ATOM 773 C C . GLY A 1 98 ? 9.102 -16 -6.906 1 95.56 98 GLY A C 1
ATOM 774 O O . GLY A 1 98 ? 10.008 -16.562 -7.523 1 95.56 98 GLY A O 1
ATOM 775 N N . VAL A 1 99 ? 8.711 -16.312 -5.684 1 95.69 99 VAL A N 1
ATOM 776 C CA . VAL A 1 99 ? 9.32 -17.453 -5.004 1 95.69 99 VAL A CA 1
ATOM 777 C C . VAL A 1 99 ? 9.062 -18.734 -5.801 1 95.69 99 VAL A C 1
ATOM 779 O O . VAL A 1 99 ? 9.898 -19.641 -5.816 1 95.69 99 VAL A O 1
ATOM 782 N N . PHE A 1 100 ? 7.973 -18.75 -6.562 1 93.88 100 PHE A N 1
ATOM 783 C CA . PHE A 1 100 ? 7.555 -19.953 -7.25 1 93.88 100 PHE A CA 1
ATOM 784 C C . PHE A 1 100 ? 7.691 -19.797 -8.758 1 93.88 100 PHE A C 1
ATOM 786 O O . PHE A 1 100 ? 7.254 -20.672 -9.523 1 93.88 100 PHE A O 1
ATOM 793 N N . ALA A 1 101 ? 8.289 -18.781 -9.258 1 93.94 101 ALA A N 1
ATOM 794 C CA . ALA A 1 101 ? 8.203 -18.391 -10.664 1 93.94 101 ALA A CA 1
ATOM 795 C C . ALA A 1 101 ? 9.352 -19 -11.469 1 93.94 101 ALA A C 1
ATOM 797 O O . ALA A 1 101 ? 9.258 -19.125 -12.695 1 93.94 101 ALA A O 1
ATOM 798 N N . GLY A 1 102 ? 10.508 -19.344 -10.781 1 91.5 102 GLY A N 1
ATOM 799 C CA . GLY A 1 102 ? 11.617 -19.953 -11.484 1 91.5 102 GLY A CA 1
ATOM 800 C C . GLY A 1 102 ? 12.492 -18.953 -12.219 1 91.5 102 GLY A C 1
ATOM 801 O O . GLY A 1 102 ? 13.234 -19.328 -13.133 1 91.5 102 GLY A O 1
ATOM 802 N N . GLY A 1 103 ? 12.438 -17.703 -11.961 1 93.5 103 GLY A N 1
ATOM 803 C CA . GLY A 1 103 ? 13.297 -16.688 -12.539 1 93.5 103 GLY A CA 1
ATOM 804 C C . GLY A 1 103 ? 14.703 -16.703 -11.977 1 93.5 103 GLY A C 1
ATOM 805 O O . GLY A 1 103 ? 15.102 -17.656 -11.312 1 93.5 103 GLY A O 1
ATOM 806 N N . ASN A 1 104 ? 15.57 -15.758 -12.406 1 96.88 104 ASN A N 1
ATOM 807 C CA . ASN A 1 104 ? 16.922 -15.617 -11.875 1 96.88 104 ASN A CA 1
ATOM 808 C C . ASN A 1 104 ? 16.922 -15.477 -10.352 1 96.88 104 ASN A C 1
ATOM 810 O O . ASN A 1 104 ? 16.438 -14.477 -9.82 1 96.88 104 ASN A O 1
ATOM 814 N N . LYS A 1 105 ? 17.469 -16.438 -9.742 1 96.69 105 LYS A N 1
ATOM 815 C CA . LYS A 1 105 ? 17.422 -16.516 -8.289 1 96.69 105 LYS A CA 1
ATOM 816 C C . LYS A 1 105 ? 18.234 -15.383 -7.656 1 96.69 105 LYS A C 1
ATOM 818 O O . LYS A 1 105 ? 17.797 -14.766 -6.676 1 96.69 105 LYS A O 1
ATOM 823 N N . GLU A 1 106 ? 19.344 -15.195 -8.188 1 97.75 106 GLU A N 1
ATOM 824 C CA . GLU A 1 106 ? 20.203 -14.141 -7.641 1 97.75 106 GLU A CA 1
ATOM 825 C C . GLU A 1 106 ? 19.531 -12.773 -7.762 1 97.75 106 GLU A C 1
ATOM 827 O O . GLU A 1 106 ? 19.547 -11.984 -6.812 1 97.75 106 GLU A O 1
ATOM 832 N N . LEU A 1 107 ? 18.984 -12.531 -8.891 1 98.12 107 LEU A N 1
ATOM 833 C CA . LEU A 1 107 ? 18.312 -11.258 -9.102 1 98.12 107 LEU A CA 1
ATOM 834 C C . LEU A 1 107 ? 17.141 -11.094 -8.125 1 98.12 107 LEU A C 1
ATOM 836 O O . LEU A 1 107 ? 16.938 -10.008 -7.566 1 98.12 107 LEU A O 1
ATOM 840 N N . PHE A 1 108 ? 16.406 -12.156 -7.914 1 98.25 108 PHE A N 1
ATOM 841 C CA . PHE A 1 108 ? 15.289 -12.133 -6.969 1 98.25 108 PHE A CA 1
ATOM 842 C C . PHE A 1 108 ? 15.773 -11.758 -5.574 1 98.25 108 PHE A C 1
ATOM 844 O O . PHE A 1 108 ? 15.234 -10.844 -4.945 1 98.25 108 PHE A O 1
ATOM 851 N N . VAL A 1 109 ? 16.812 -12.375 -5.145 1 98.38 109 VAL A N 1
ATOM 852 C CA . VAL A 1 109 ? 17.312 -12.188 -3.785 1 98.38 109 VAL A CA 1
ATOM 853 C C . VAL A 1 109 ? 17.859 -10.773 -3.629 1 98.38 109 VAL A C 1
ATOM 855 O O . VAL A 1 109 ? 17.625 -10.117 -2.617 1 98.38 109 VAL A O 1
ATOM 858 N N . VAL A 1 110 ? 18.531 -10.344 -4.609 1 98.62 110 VAL A N 1
ATOM 859 C CA . VAL A 1 110 ? 19.109 -9.008 -4.566 1 98.62 110 VAL A CA 1
ATOM 860 C C . VAL A 1 110 ? 18.016 -7.957 -4.535 1 98.62 110 VAL A C 1
ATOM 862 O O . VAL A 1 110 ? 18.062 -7.016 -3.74 1 98.62 110 VAL A O 1
ATOM 865 N N . CYS A 1 111 ? 17.016 -8.094 -5.367 1 98.75 111 CYS A N 1
ATOM 866 C CA . CYS A 1 111 ? 15.922 -7.141 -5.406 1 98.75 111 CYS A CA 1
ATOM 867 C C . CYS A 1 111 ? 15.18 -7.102 -4.07 1 98.75 111 CYS A C 1
ATOM 869 O O . CYS A 1 111 ? 14.883 -6.027 -3.551 1 98.75 111 CYS A O 1
ATOM 871 N N . LEU A 1 112 ? 14.938 -8.258 -3.537 1 98.75 112 LEU A N 1
ATOM 872 C CA . LEU A 1 112 ? 14.211 -8.336 -2.273 1 98.75 112 LEU A CA 1
ATOM 873 C C . LEU A 1 112 ? 15.047 -7.754 -1.134 1 98.75 112 LEU A C 1
ATOM 875 O O . LEU A 1 112 ? 14.523 -7.023 -0.291 1 98.75 112 LEU A O 1
ATOM 879 N N . ALA A 1 113 ? 16.297 -8.047 -1.103 1 98.69 113 ALA A N 1
ATOM 880 C CA . ALA A 1 113 ? 17.188 -7.535 -0.063 1 98.69 113 ALA A CA 1
ATOM 881 C C . ALA A 1 113 ? 17.297 -6.012 -0.137 1 98.69 113 ALA A C 1
ATOM 883 O O . ALA A 1 113 ? 17.203 -5.328 0.884 1 98.69 113 ALA A O 1
ATOM 884 N N . ILE A 1 114 ? 17.484 -5.52 -1.301 1 98.69 114 ILE A N 1
ATOM 885 C CA . ILE A 1 114 ? 17.609 -4.078 -1.471 1 98.69 114 ILE A CA 1
ATOM 886 C C . ILE A 1 114 ? 16.297 -3.398 -1.114 1 98.69 114 ILE A C 1
ATOM 888 O O . ILE A 1 114 ? 16.281 -2.359 -0.453 1 98.69 114 ILE A O 1
ATOM 892 N N . TYR A 1 115 ? 15.203 -3.957 -1.588 1 98.81 115 TYR A N 1
ATOM 893 C CA . TYR A 1 115 ? 13.906 -3.404 -1.23 1 98.81 115 TYR A CA 1
ATOM 894 C C . TYR A 1 115 ? 13.758 -3.297 0.282 1 98.81 115 TYR A C 1
ATOM 896 O O . TYR A 1 115 ? 13.344 -2.254 0.798 1 98.81 115 TYR A O 1
ATOM 904 N N . THR A 1 116 ? 14.117 -4.336 1.007 1 98.69 116 THR A N 1
ATOM 905 C CA . THR A 1 116 ? 13.992 -4.387 2.459 1 98.69 116 THR A CA 1
ATOM 906 C C . THR A 1 116 ? 14.859 -3.32 3.117 1 98.69 116 THR A C 1
ATOM 908 O O . THR A 1 116 ? 14.383 -2.574 3.979 1 98.69 116 THR A O 1
ATOM 911 N N . LEU A 1 117 ? 16.047 -3.209 2.662 1 98.31 117 LEU A N 1
ATOM 912 C CA . LEU A 1 117 ? 16.984 -2.244 3.232 1 98.31 117 LEU A CA 1
ATOM 913 C C . LEU A 1 117 ? 16.516 -0.816 2.973 1 98.31 117 LEU A C 1
ATOM 915 O O . LEU A 1 117 ? 16.531 0.023 3.877 1 98.31 117 LEU A O 1
ATOM 919 N N . VAL A 1 118 ? 16.094 -0.616 1.792 1 97.94 118 VAL A N 1
ATOM 920 C CA . VAL A 1 118 ? 15.695 0.736 1.409 1 97.94 118 VAL A CA 1
ATOM 921 C C . VAL A 1 118 ? 14.414 1.127 2.143 1 97.94 118 VAL A C 1
ATOM 923 O O . VAL A 1 118 ? 14.227 2.291 2.506 1 97.94 118 VAL A O 1
ATOM 926 N N . ARG A 1 119 ? 13.508 0.206 2.393 1 97.62 119 ARG A N 1
ATOM 927 C CA . ARG A 1 119 ? 12.297 0.484 3.164 1 97.62 119 ARG A CA 1
ATOM 928 C C . ARG A 1 119 ? 12.641 0.882 4.594 1 97.62 119 ARG A C 1
ATOM 930 O O . ARG A 1 119 ? 11.984 1.747 5.18 1 97.62 119 ARG A O 1
ATOM 937 N N . CYS A 1 120 ? 13.609 0.267 5.129 1 97.56 120 CYS A N 1
ATOM 938 C CA . CYS A 1 120 ? 14.047 0.621 6.473 1 97.56 120 CYS A CA 1
ATOM 939 C C . CYS A 1 120 ? 14.648 2.021 6.5 1 97.56 120 CYS A C 1
ATOM 941 O O . CYS A 1 120 ? 14.32 2.828 7.371 1 97.56 120 CYS A O 1
ATOM 943 N N . PHE A 1 121 ? 15.453 2.301 5.555 1 97.25 121 PHE A N 1
ATOM 944 C CA . PHE A 1 121 ? 16.062 3.623 5.488 1 97.25 121 PHE A CA 1
ATOM 945 C C . PHE A 1 121 ? 15.023 4.688 5.172 1 97.25 121 PHE A C 1
ATOM 947 O O . PHE A 1 121 ? 15.117 5.82 5.645 1 97.25 121 PHE A O 1
ATOM 954 N N . HIS A 1 122 ? 14.094 4.32 4.363 1 96.88 122 HIS A N 1
ATOM 955 C CA . HIS A 1 122 ? 13.008 5.242 4.051 1 96.88 122 HIS A CA 1
ATOM 956 C C . HIS A 1 122 ? 12.312 5.727 5.32 1 96.88 122 HIS A C 1
ATOM 958 O O . HIS A 1 122 ? 12.055 6.922 5.473 1 96.88 122 HIS A O 1
ATOM 964 N N . THR A 1 123 ? 12.023 4.816 6.219 1 96.38 123 THR A N 1
ATOM 965 C CA . THR A 1 123 ? 11.383 5.176 7.484 1 96.38 123 THR A CA 1
ATOM 966 C C . THR A 1 123 ? 12.273 6.117 8.289 1 96.38 123 THR A C 1
ATOM 968 O O . THR A 1 123 ? 11.797 7.121 8.828 1 96.38 123 THR A O 1
ATOM 971 N N . TYR A 1 124 ? 13.547 5.816 8.344 1 96 124 TYR A N 1
ATOM 972 C CA . TYR A 1 124 ? 14.492 6.66 9.055 1 96 124 TYR A CA 1
ATOM 973 C C . TYR A 1 124 ? 14.547 8.062 8.445 1 96 124 TYR A C 1
ATOM 975 O O . TYR A 1 124 ? 14.484 9.055 9.172 1 96 124 TYR A O 1
ATOM 983 N N . ALA A 1 125 ? 14.656 8.102 7.125 1 95 125 ALA A N 1
ATOM 984 C CA . ALA A 1 125 ? 14.703 9.383 6.426 1 95 125 ALA A CA 1
ATOM 985 C C . ALA A 1 125 ? 13.414 10.172 6.645 1 95 125 ALA A C 1
ATOM 987 O O . ALA A 1 125 ? 13.445 11.391 6.836 1 95 125 ALA A O 1
ATOM 988 N N . TYR A 1 126 ? 12.328 9.484 6.633 1 93.75 126 TYR A N 1
ATOM 989 C CA . TYR A 1 126 ? 11.031 10.117 6.824 1 93.75 126 TYR A CA 1
ATOM 990 C C . TYR A 1 126 ? 10.914 10.711 8.227 1 93.75 126 TYR A C 1
ATOM 992 O O . TYR A 1 126 ? 10.539 11.875 8.383 1 93.75 126 TYR A O 1
ATOM 1000 N N . ALA A 1 127 ? 11.32 9.992 9.172 1 94.06 127 ALA A N 1
ATOM 1001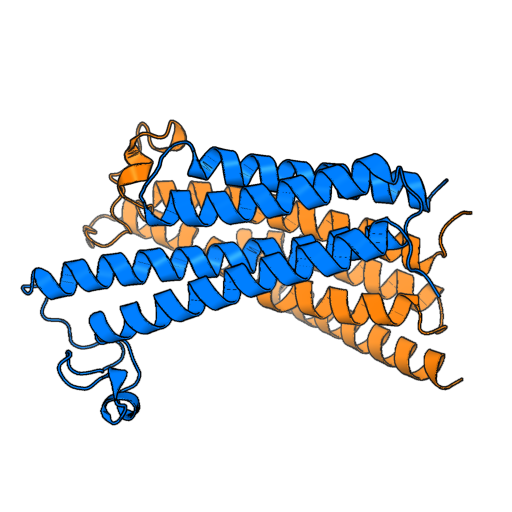 C CA . ALA A 1 127 ? 11.219 10.406 10.562 1 94.06 127 ALA A CA 1
ATOM 1002 C C . ALA A 1 127 ? 12.125 11.602 10.852 1 94.06 127 ALA A C 1
ATOM 1004 O O . ALA A 1 127 ? 11.812 12.438 11.703 1 94.06 127 ALA A O 1
ATOM 1005 N N . ASN A 1 128 ? 13.203 11.766 10.148 1 94.5 128 ASN A N 1
ATOM 1006 C CA . ASN A 1 128 ? 14.18 12.82 10.414 1 94.5 128 ASN A CA 1
ATOM 1007 C C . ASN A 1 128 ? 14.141 13.914 9.352 1 94.5 128 ASN A C 1
ATOM 1009 O O . ASN A 1 128 ? 15.078 14.703 9.227 1 94.5 128 ASN A O 1
ATOM 1013 N N . MET A 1 129 ? 13.219 13.859 8.531 1 92.12 129 MET A N 1
ATOM 1014 C CA . MET A 1 129 ? 12.961 14.922 7.559 1 92.12 129 MET A CA 1
ATOM 1015 C C . MET A 1 129 ? 14.109 15.047 6.566 1 92.12 129 MET A C 1
ATOM 1017 O O . MET A 1 129 ? 14.539 16.156 6.242 1 92.12 129 MET A O 1
ATOM 1021 N N . LEU A 1 130 ? 14.617 13.906 6.211 1 90.12 130 LEU A N 1
ATOM 1022 C CA . LEU A 1 130 ? 15.734 13.914 5.27 1 90.12 130 LEU A CA 1
ATOM 1023 C C . LEU A 1 130 ? 15.234 13.859 3.832 1 90.12 130 LEU A C 1
ATOM 1025 O O . LEU A 1 130 ? 14.805 12.797 3.361 1 90.12 130 LEU A O 1
ATOM 1029 N N . GLN A 1 131 ? 15.281 15.047 3.107 1 88.19 131 GLN A N 1
ATOM 1030 C CA . GLN A 1 131 ? 15 15.125 1.678 1 88.19 131 GLN A CA 1
ATOM 1031 C C . GLN A 1 131 ? 16.266 15.453 0.889 1 88.19 131 GLN A C 1
ATOM 1033 O O . GLN A 1 131 ? 17.125 16.203 1.367 1 88.19 131 GLN A O 1
ATOM 1038 N N . PRO A 1 132 ? 16.516 14.922 -0.152 1 90.69 132 PRO A N 1
ATOM 1039 C CA . PRO A 1 132 ? 15.688 14.094 -1.039 1 90.69 132 PRO A CA 1
ATOM 1040 C C . PRO A 1 132 ? 15.875 12.602 -0.792 1 90.69 132 PRO A C 1
ATOM 1042 O O . PRO A 1 132 ? 15.367 11.781 -1.561 1 90.69 132 PRO A O 1
ATOM 1045 N N . HIS A 1 133 ? 16.562 12.211 0.19 1 90.75 133 HIS A N 1
ATOM 1046 C CA . HIS A 1 133 ? 16.859 10.812 0.484 1 90.75 133 HIS A CA 1
ATOM 1047 C C . HIS A 1 133 ? 15.578 10 0.611 1 90.75 133 HIS A C 1
ATOM 1049 O O . HIS A 1 133 ? 15.508 8.867 0.115 1 90.75 133 HIS A O 1
ATOM 1055 N N . ARG A 1 134 ? 14.578 10.492 1.229 1 93.88 134 ARG A N 1
ATOM 1056 C CA . ARG A 1 134 ? 13.297 9.805 1.376 1 93.88 134 ARG A CA 1
ATOM 1057 C C . ARG A 1 134 ? 12.688 9.484 0.015 1 93.88 134 ARG A C 1
ATOM 1059 O O . ARG A 1 134 ? 12.273 8.352 -0.233 1 93.88 134 ARG A O 1
ATOM 1066 N N . ALA A 1 135 ? 12.75 10.43 -0.835 1 91.44 135 ALA A N 1
ATOM 1067 C CA . ALA A 1 135 ? 12.18 10.25 -2.17 1 91.44 135 ALA A CA 1
ATOM 1068 C C . ALA A 1 135 ? 12.953 9.195 -2.957 1 91.44 135 ALA A C 1
ATOM 1070 O O . ALA A 1 135 ? 12.352 8.359 -3.639 1 91.44 135 ALA A O 1
ATOM 1071 N N . TRP A 1 136 ? 14.188 9.234 -2.82 1 93.69 136 TRP A N 1
ATOM 1072 C CA . TRP A 1 136 ? 15.008 8.266 -3.537 1 93.69 136 TRP A CA 1
ATOM 1073 C C . TRP A 1 136 ? 14.789 6.855 -3.002 1 93.69 136 TRP A C 1
ATOM 1075 O O . TRP A 1 136 ? 14.766 5.891 -3.77 1 93.69 136 TRP A O 1
ATOM 1085 N N . CYS A 1 137 ? 14.641 6.707 -1.759 1 95.12 137 CYS A N 1
ATOM 1086 C CA . CYS A 1 137 ? 14.367 5.398 -1.178 1 95.12 137 CYS A CA 1
ATOM 1087 C C . CYS A 1 137 ? 13.047 4.836 -1.701 1 95.12 137 CYS A C 1
ATOM 1089 O O . CYS A 1 137 ? 12.961 3.658 -2.047 1 95.12 137 CYS A O 1
ATOM 1091 N N . TRP A 1 138 ? 12.078 5.688 -1.761 1 94.38 138 TRP A N 1
ATOM 1092 C CA . TRP A 1 138 ? 10.781 5.262 -2.279 1 94.38 138 TRP A CA 1
ATOM 1093 C C . TRP A 1 138 ? 10.898 4.809 -3.73 1 94.38 138 TRP A C 1
ATOM 1095 O O . TRP A 1 138 ? 10.414 3.732 -4.09 1 94.38 138 TRP A O 1
ATOM 1105 N N . ARG A 1 139 ? 11.609 5.527 -4.578 1 95.25 139 ARG A N 1
ATOM 1106 C CA . ARG A 1 139 ? 11.758 5.215 -5.996 1 95.25 139 ARG A CA 1
ATOM 1107 C C . ARG A 1 139 ? 12.531 3.918 -6.195 1 95.25 139 ARG A C 1
ATOM 1109 O O . ARG A 1 139 ? 12.164 3.09 -7.031 1 95.25 139 ARG A O 1
ATOM 1116 N N . LEU A 1 140 ? 13.555 3.832 -5.461 1 97.25 140 LEU A N 1
ATOM 1117 C CA . LEU A 1 140 ? 14.367 2.623 -5.562 1 97.25 140 LEU A CA 1
ATOM 1118 C C . LEU A 1 140 ? 13.57 1.397 -5.129 1 97.25 140 LEU A C 1
ATOM 1120 O O . LEU A 1 140 ? 13.688 0.33 -5.734 1 97.25 140 LEU A O 1
ATOM 1124 N N . GLY A 1 141 ? 12.797 1.487 -4.078 1 97.81 141 GLY A N 1
ATOM 1125 C CA . GLY A 1 141 ? 11.938 0.393 -3.66 1 97.81 141 GLY A CA 1
ATOM 1126 C C . GLY A 1 141 ? 10.977 -0.062 -4.746 1 97.81 141 GLY A C 1
ATOM 1127 O O . GLY A 1 141 ? 10.883 -1.256 -5.035 1 97.81 141 GLY A O 1
ATOM 1128 N N . VAL A 1 142 ? 10.344 0.928 -5.371 1 97.31 142 VAL A N 1
ATOM 1129 C CA . VAL A 1 142 ? 9.406 0.625 -6.445 1 97.31 142 VAL A CA 1
ATOM 1130 C C . VAL A 1 142 ? 10.141 -0.05 -7.602 1 97.31 142 VAL A C 1
ATOM 1132 O O . VAL A 1 142 ? 9.648 -1.032 -8.164 1 97.31 142 VAL A O 1
ATOM 1135 N N . PHE A 1 143 ? 11.297 0.408 -7.906 1 98.25 143 PHE A N 1
ATOM 1136 C CA . PHE A 1 143 ? 12.109 -0.142 -8.984 1 98.25 143 PHE A CA 1
ATOM 1137 C C . PHE A 1 143 ? 12.453 -1.602 -8.711 1 98.25 143 PHE A C 1
ATOM 1139 O O . PHE A 1 143 ? 12.438 -2.43 -9.617 1 98.25 143 PHE A O 1
ATOM 1146 N N . MET A 1 144 ? 12.758 -1.934 -7.492 1 98.69 144 MET A N 1
ATOM 1147 C CA . MET A 1 144 ? 13.102 -3.311 -7.141 1 98.69 144 MET A CA 1
ATOM 1148 C C . MET A 1 144 ? 11.891 -4.223 -7.289 1 98.69 144 MET A C 1
ATOM 1150 O O . MET A 1 144 ? 12.016 -5.363 -7.742 1 98.69 144 MET A O 1
ATOM 1154 N N . ILE A 1 145 ? 10.758 -3.762 -6.91 1 98.31 145 ILE A N 1
ATOM 1155 C CA . ILE A 1 145 ? 9.531 -4.551 -7.02 1 98.31 145 ILE A CA 1
ATOM 1156 C C . ILE A 1 145 ? 9.234 -4.844 -8.492 1 98.31 145 ILE A C 1
ATOM 1158 O O . ILE A 1 145 ? 8.953 -5.984 -8.859 1 98.31 145 ILE A O 1
ATOM 1162 N N . ILE A 1 146 ? 9.352 -3.811 -9.344 1 98.38 146 ILE A N 1
ATOM 1163 C CA . ILE A 1 146 ? 9.055 -3.957 -10.766 1 98.38 146 ILE A CA 1
ATOM 1164 C C . ILE A 1 146 ? 10.055 -4.91 -11.406 1 98.38 146 ILE A C 1
ATOM 1166 O O . ILE A 1 146 ? 9.672 -5.805 -12.164 1 98.38 146 ILE A O 1
ATOM 1170 N N . THR A 1 147 ? 11.305 -4.711 -11.086 1 98.56 147 THR A N 1
ATOM 1171 C CA . THR A 1 147 ? 12.352 -5.574 -11.625 1 98.56 147 THR A CA 1
ATOM 1172 C C . THR A 1 147 ? 12.109 -7.031 -11.25 1 98.56 147 THR A C 1
ATOM 1174 O O . THR A 1 147 ? 12.172 -7.918 -12.102 1 98.56 147 THR A O 1
ATOM 1177 N N . SER A 1 148 ? 11.812 -7.23 -10.008 1 98.31 148 SER A N 1
ATOM 1178 C CA . SER A 1 148 ? 11.562 -8.594 -9.555 1 98.31 148 SER A CA 1
ATOM 1179 C C . SER A 1 148 ? 10.297 -9.164 -10.195 1 98.31 148 SER A C 1
ATOM 1181 O O . SER A 1 148 ? 10.234 -10.359 -10.492 1 98.31 148 SER A O 1
ATOM 1183 N N . GLY A 1 149 ? 9.281 -8.328 -10.312 1 97.88 149 GLY A N 1
ATOM 1184 C CA . GLY A 1 149 ? 8.07 -8.766 -10.992 1 97.88 149 GLY A CA 1
ATOM 1185 C C . GLY A 1 149 ? 8.312 -9.219 -12.422 1 97.88 149 GLY A C 1
ATOM 1186 O O . GLY A 1 149 ? 7.797 -10.258 -12.844 1 97.88 149 GLY A O 1
ATOM 1187 N N . VAL A 1 150 ? 9.078 -8.438 -13.148 1 98.25 150 VAL A N 1
ATOM 1188 C CA . VAL A 1 150 ? 9.422 -8.781 -14.523 1 98.25 150 VAL A CA 1
ATOM 1189 C C . VAL A 1 150 ? 10.219 -10.086 -14.539 1 98.25 150 VAL A C 1
ATOM 1191 O O . VAL A 1 150 ? 9.961 -10.961 -15.375 1 98.25 150 VAL A O 1
ATOM 1194 N N . ASN A 1 151 ? 11.156 -10.227 -13.648 1 97.88 151 ASN A N 1
ATOM 1195 C CA . ASN A 1 151 ? 11.922 -11.461 -13.508 1 97.88 151 ASN A CA 1
ATOM 1196 C C . ASN A 1 151 ? 11 -12.664 -13.297 1 97.88 151 ASN A C 1
ATOM 1198 O O . ASN A 1 151 ? 11.227 -13.727 -13.867 1 97.88 151 ASN A O 1
ATOM 1202 N N . SER A 1 152 ? 10.008 -12.469 -12.461 1 97.12 152 SER A N 1
ATOM 1203 C CA . SER A 1 152 ? 9.07 -13.539 -12.172 1 97.12 152 SER A CA 1
ATOM 1204 C C . SER A 1 152 ? 8.25 -13.906 -13.406 1 97.12 152 SER A C 1
ATOM 1206 O O . SER A 1 152 ? 7.961 -15.078 -13.648 1 97.12 152 SER A O 1
ATOM 1208 N N . ILE A 1 153 ? 7.875 -12.898 -14.188 1 97.06 153 ILE A N 1
ATOM 1209 C CA . ILE A 1 153 ? 7.102 -13.148 -15.398 1 97.06 153 ILE A CA 1
ATOM 1210 C C . ILE A 1 153 ? 7.945 -13.93 -16.406 1 97.06 153 ILE A C 1
ATOM 1212 O O . ILE A 1 153 ? 7.484 -14.922 -16.969 1 97.06 153 ILE A O 1
ATOM 1216 N N . VAL A 1 154 ? 9.172 -13.516 -16.547 1 96.19 154 VAL A N 1
ATOM 1217 C CA . VAL A 1 154 ? 10.078 -14.211 -17.453 1 96.19 154 VAL A CA 1
ATOM 1218 C C . VAL A 1 154 ? 10.289 -15.648 -16.984 1 96.19 154 VAL A C 1
ATOM 1220 O O . VAL A 1 154 ? 10.273 -16.578 -17.781 1 96.19 154 VAL A O 1
ATOM 1223 N N . GLY A 1 155 ? 10.43 -15.867 -15.719 1 95.31 155 GLY A N 1
ATOM 1224 C CA . GLY A 1 155 ? 10.703 -17.172 -15.148 1 95.31 155 GLY A CA 1
ATOM 1225 C C . GLY A 1 155 ? 9.531 -18.125 -15.266 1 95.31 155 GLY A C 1
ATOM 1226 O O . GLY A 1 155 ? 9.719 -19.312 -15.57 1 95.31 155 GLY A O 1
ATOM 1227 N N . VAL A 1 156 ? 8.367 -17.594 -15.07 1 93.38 156 VAL A N 1
ATOM 1228 C CA . VAL A 1 156 ? 7.223 -18.5 -14.984 1 93.38 156 VAL A CA 1
ATOM 1229 C C . VAL A 1 156 ? 6.805 -18.938 -16.391 1 93.38 156 VAL A C 1
ATOM 1231 O O . VAL A 1 156 ? 6.121 -19.953 -16.547 1 93.38 156 VAL A O 1
ATOM 1234 N N . PHE A 1 157 ? 7.168 -18.234 -17.422 1 94 157 PHE A N 1
ATOM 1235 C CA . PHE A 1 157 ? 6.82 -18.578 -18.797 1 94 157 PHE A CA 1
ATOM 1236 C C . PHE A 1 157 ? 7.961 -19.344 -19.469 1 94 157 PHE A C 1
ATOM 1238 O O . PHE A 1 157 ? 7.828 -19.781 -20.609 1 94 157 PHE A O 1
ATOM 1245 N N . ASN A 1 158 ? 9.133 -19.5 -18.859 1 87 158 ASN A N 1
ATOM 1246 C CA . ASN A 1 158 ? 10.242 -20.281 -19.406 1 87 158 ASN A CA 1
ATOM 1247 C C . ASN A 1 158 ? 10.211 -21.719 -18.891 1 87 158 ASN A C 1
ATOM 1249 O O . ASN A 1 158 ? 9.812 -21.984 -17.766 1 87 158 ASN A O 1
ATOM 1253 N N . MET B 1 1 ? 11.086 -25.406 -15.859 1 54.56 1 MET B N 1
ATOM 1254 C CA . MET B 1 1 ? 9.734 -25.953 -15.75 1 54.56 1 MET B CA 1
ATOM 1255 C C . MET B 1 1 ? 8.695 -24.828 -15.672 1 54.56 1 MET B C 1
ATOM 1257 O O . MET B 1 1 ? 8.789 -23.953 -14.812 1 54.56 1 MET B O 1
ATOM 1261 N N . SER B 1 2 ? 7.863 -24.734 -16.766 1 74.69 2 SER B N 1
ATOM 1262 C CA . SER B 1 2 ? 6.836 -23.719 -16.922 1 74.69 2 SER B CA 1
ATOM 1263 C C . SER B 1 2 ? 5.805 -23.781 -15.805 1 74.69 2 SER B C 1
ATOM 1265 O O . SER B 1 2 ? 5.418 -24.875 -15.375 1 74.69 2 SER B O 1
ATOM 1267 N N . GLY B 1 3 ? 5.637 -22.703 -15.023 1 83.25 3 GLY B N 1
ATOM 1268 C CA . GLY B 1 3 ? 4.684 -22.656 -13.93 1 83.25 3 GLY B CA 1
ATOM 1269 C C . GLY B 1 3 ? 3.279 -23.047 -14.336 1 83.25 3 GLY B C 1
ATOM 1270 O O . GLY B 1 3 ? 2.953 -23.062 -15.523 1 83.25 3 GLY B O 1
ATOM 1271 N N . SER B 1 4 ? 2.559 -23.547 -13.445 1 92.5 4 SER B N 1
ATOM 1272 C CA . SER B 1 4 ? 1.155 -23.844 -13.703 1 92.5 4 SER B CA 1
ATOM 1273 C C . SER B 1 4 ? 0.424 -22.641 -14.281 1 92.5 4 SER B C 1
ATOM 1275 O O . SER B 1 4 ? 0.901 -21.516 -14.172 1 92.5 4 SER B O 1
ATOM 1277 N N . THR B 1 5 ? -0.683 -22.953 -14.945 1 94.94 5 THR B N 1
ATOM 1278 C CA . THR B 1 5 ? -1.483 -21.875 -15.523 1 94.94 5 THR B CA 1
ATOM 1279 C C . THR B 1 5 ? -1.974 -20.922 -14.438 1 94.94 5 THR B C 1
ATOM 1281 O O . THR B 1 5 ? -2.029 -19.703 -14.648 1 94.94 5 THR B O 1
ATOM 1284 N N . GLU B 1 6 ? -2.289 -21.438 -13.273 1 96.56 6 GLU B N 1
ATOM 1285 C CA . GLU B 1 6 ? -2.738 -20.625 -12.148 1 96.56 6 GLU B CA 1
ATOM 1286 C C . GLU B 1 6 ? -1.624 -19.719 -11.648 1 96.56 6 GLU B C 1
ATOM 1288 O O . GLU B 1 6 ? -1.863 -18.531 -11.359 1 96.56 6 GLU B O 1
ATOM 1293 N N . LEU B 1 7 ? -0.481 -20.266 -11.609 1 96.69 7 LEU B N 1
ATOM 1294 C CA . LEU B 1 7 ? 0.657 -19.469 -11.148 1 96.69 7 LEU B CA 1
ATOM 1295 C C . LEU B 1 7 ? 1.012 -18.391 -12.156 1 96.69 7 LEU B C 1
ATOM 1297 O O . LEU B 1 7 ? 1.309 -17.25 -11.773 1 96.69 7 LEU B O 1
ATOM 1301 N N . LYS B 1 8 ? 0.968 -18.75 -13.398 1 97.56 8 LYS B N 1
ATOM 1302 C CA . LYS B 1 8 ? 1.216 -17.766 -14.445 1 97.56 8 LYS B CA 1
ATOM 1303 C C . LYS B 1 8 ? 0.226 -16.594 -14.352 1 97.56 8 LYS B C 1
ATOM 1305 O O . LYS B 1 8 ? 0.622 -15.438 -14.398 1 97.56 8 LYS B O 1
ATOM 1310 N N . ALA B 1 9 ? -1.017 -16.984 -14.211 1 97.75 9 ALA B N 1
ATOM 1311 C CA . ALA B 1 9 ? -2.057 -15.969 -14.109 1 97.75 9 ALA B CA 1
ATOM 1312 C C . ALA B 1 9 ? -1.84 -15.094 -12.875 1 97.75 9 ALA B C 1
ATOM 1314 O O . ALA B 1 9 ? -1.969 -13.867 -12.945 1 97.75 9 ALA B O 1
ATOM 1315 N N . TYR B 1 10 ? -1.471 -15.727 -11.781 1 98.31 10 TYR B N 1
ATOM 1316 C CA . TYR B 1 10 ? -1.271 -14.984 -10.539 1 98.31 10 TYR B CA 1
ATOM 1317 C C . TYR B 1 10 ? -0.127 -13.984 -10.68 1 98.31 10 TYR B C 1
ATOM 1319 O O . TYR B 1 10 ? -0.257 -12.828 -10.289 1 98.31 10 TYR B O 1
ATOM 1327 N N . ILE B 1 11 ? 0.942 -14.375 -11.227 1 97.94 11 ILE B N 1
ATOM 1328 C CA . ILE B 1 11 ? 2.131 -13.531 -11.32 1 97.94 11 ILE B CA 1
ATOM 1329 C C . ILE B 1 11 ? 1.857 -12.359 -12.258 1 97.94 11 ILE B C 1
ATOM 1331 O O . ILE B 1 11 ? 2.182 -11.211 -11.938 1 97.94 11 ILE B O 1
ATOM 1335 N N . VAL B 1 12 ? 1.206 -12.602 -13.336 1 97.81 12 VAL B N 1
ATOM 1336 C CA . VAL B 1 12 ? 0.93 -11.555 -14.312 1 97.81 12 VAL B CA 1
ATOM 1337 C C . VAL B 1 12 ? -0.087 -10.57 -13.734 1 97.81 12 VAL B C 1
ATOM 1339 O O . VAL B 1 12 ? 0.125 -9.352 -13.766 1 97.81 12 VAL B O 1
ATOM 1342 N N . CYS B 1 13 ? -1.146 -11.094 -13.133 1 98.5 13 CYS B N 1
ATOM 1343 C CA . CYS B 1 13 ? -2.215 -10.234 -12.641 1 98.5 13 CYS B CA 1
ATOM 1344 C C . CYS B 1 13 ? -1.764 -9.453 -11.414 1 98.5 13 CYS B C 1
ATOM 1346 O O . CYS B 1 13 ? -2.119 -8.281 -11.25 1 98.5 13 CYS B O 1
ATOM 1348 N N . SER B 1 14 ? -1.006 -10.094 -10.531 1 98.19 14 SER B N 1
ATOM 1349 C CA . SER B 1 14 ? -0.505 -9.367 -9.375 1 98.19 14 SER B CA 1
ATOM 1350 C C . SER B 1 14 ? 0.438 -8.242 -9.797 1 98.19 14 SER B C 1
ATOM 1352 O O . SER B 1 14 ? 0.459 -7.176 -9.18 1 98.19 14 SER B O 1
ATOM 1354 N N . PHE B 1 15 ? 1.167 -8.477 -10.852 1 97.88 15 PHE B N 1
ATOM 1355 C CA . PHE B 1 15 ? 2.062 -7.445 -11.375 1 97.88 15 PHE B CA 1
ATOM 1356 C C . PHE B 1 15 ? 1.272 -6.285 -11.961 1 97.88 15 PHE B C 1
ATOM 1358 O O . PHE B 1 15 ? 1.594 -5.121 -11.719 1 97.88 15 PHE B O 1
ATOM 1365 N N . ILE B 1 16 ? 0.27 -6.57 -12.695 1 98.12 16 ILE B N 1
ATOM 1366 C CA . ILE B 1 16 ? -0.573 -5.535 -13.281 1 98.12 16 ILE B CA 1
ATOM 1367 C C . ILE B 1 16 ? -1.225 -4.711 -12.18 1 98.12 16 ILE B C 1
ATOM 1369 O O . ILE B 1 16 ? -1.252 -3.48 -12.242 1 98.12 16 ILE B O 1
ATOM 1373 N N . LEU B 1 17 ? -1.731 -5.379 -11.195 1 98.19 17 LEU B N 1
ATOM 1374 C CA . LEU B 1 17 ? -2.385 -4.691 -10.086 1 98.19 17 LEU B CA 1
ATOM 1375 C C . LEU B 1 17 ? -1.393 -3.809 -9.336 1 98.19 17 LEU B C 1
ATOM 1377 O O . LEU B 1 17 ? -1.74 -2.711 -8.891 1 98.19 17 LEU B O 1
ATOM 1381 N N . TYR B 1 18 ? -0.166 -4.293 -9.219 1 97.75 18 TYR B N 1
ATOM 1382 C CA . TYR B 1 18 ? 0.85 -3.473 -8.57 1 97.75 18 TYR B CA 1
ATOM 1383 C C . TYR B 1 18 ? 1.159 -2.23 -9.398 1 97.75 18 TYR B C 1
ATOM 1385 O O . TYR B 1 18 ? 1.267 -1.127 -8.859 1 97.75 18 TYR B O 1
ATOM 1393 N N . LEU B 1 19 ? 1.306 -2.418 -10.672 1 97.31 19 LEU B N 1
ATOM 1394 C CA . LEU B 1 19 ? 1.592 -1.277 -11.539 1 97.31 19 LEU B CA 1
ATOM 1395 C C . LEU B 1 19 ? 0.475 -0.242 -11.461 1 97.31 19 LEU B C 1
ATOM 1397 O O . LEU B 1 19 ? 0.74 0.959 -11.383 1 97.31 19 LEU B O 1
ATOM 1401 N N . LYS B 1 20 ? -0.67 -0.749 -11.539 1 97.06 20 LYS B N 1
ATOM 1402 C CA . LYS B 1 20 ? -1.812 0.154 -11.43 1 97.06 20 LYS B CA 1
ATOM 1403 C C . LYS B 1 20 ? -1.77 0.934 -10.117 1 97.06 20 LYS B C 1
ATOM 1405 O O . LYS B 1 20 ? -2.023 2.141 -10.094 1 97.06 20 LYS B O 1
ATOM 1410 N N . PHE B 1 21 ? -1.519 0.212 -9.062 1 96.44 21 PHE B N 1
ATOM 1411 C CA . PHE B 1 21 ? -1.457 0.844 -7.75 1 96.44 21 PHE B CA 1
ATOM 1412 C C . PHE B 1 21 ? -0.333 1.872 -7.695 1 96.44 21 PHE B C 1
ATOM 1414 O O . PHE B 1 21 ? -0.522 2.98 -7.188 1 96.44 21 PHE B O 1
ATOM 1421 N N . ALA B 1 22 ? 0.802 1.532 -8.242 1 95.44 22 ALA B N 1
ATOM 1422 C CA . ALA B 1 22 ? 1.951 2.432 -8.25 1 95.44 22 ALA B CA 1
ATOM 1423 C C . ALA B 1 22 ? 1.648 3.703 -9.039 1 95.44 22 ALA B C 1
ATOM 1425 O O . ALA B 1 22 ? 1.994 4.805 -8.609 1 95.44 22 ALA B O 1
ATOM 1426 N N . ILE B 1 23 ? 1.027 3.561 -10.133 1 95.75 23 ILE B N 1
ATOM 1427 C CA . ILE B 1 23 ? 0.66 4.707 -10.961 1 95.75 23 ILE B CA 1
ATOM 1428 C C . ILE B 1 23 ? -0.334 5.586 -10.203 1 95.75 23 ILE B C 1
ATOM 1430 O O . ILE B 1 23 ? -0.184 6.809 -10.164 1 95.75 23 ILE B O 1
ATOM 1434 N N . ALA B 1 24 ? -1.354 4.957 -9.594 1 95.44 24 ALA B N 1
ATOM 1435 C CA . ALA B 1 24 ? -2.352 5.707 -8.836 1 95.44 24 ALA B CA 1
ATOM 1436 C C . ALA B 1 24 ? -1.703 6.477 -7.691 1 95.44 24 ALA B C 1
ATOM 1438 O O . ALA B 1 24 ? -2.053 7.633 -7.438 1 95.44 24 ALA B O 1
ATOM 1439 N N . THR B 1 25 ? -0.781 5.816 -7.035 1 94.5 25 THR B N 1
ATOM 1440 C CA . THR B 1 25 ? -0.094 6.469 -5.926 1 94.5 25 THR B CA 1
ATOM 1441 C C . THR B 1 25 ? 0.753 7.633 -6.426 1 94.5 25 THR B C 1
ATOM 1443 O O . THR B 1 25 ? 0.868 8.664 -5.754 1 94.5 25 THR B O 1
ATOM 1446 N N . GLY B 1 26 ? 1.362 7.473 -7.582 1 93.19 26 GLY B N 1
ATOM 1447 C CA . GLY B 1 26 ? 2.088 8.578 -8.18 1 93.19 26 GLY B CA 1
ATOM 1448 C C . GLY B 1 26 ? 1.207 9.773 -8.492 1 93.19 26 GLY B C 1
ATOM 1449 O O . GLY B 1 26 ? 1.584 10.914 -8.227 1 93.19 26 GLY B O 1
ATOM 1450 N N . ILE B 1 27 ? 0.093 9.516 -9.055 1 94.38 27 ILE B N 1
ATOM 1451 C CA . ILE B 1 27 ? -0.854 10.578 -9.375 1 94.38 27 ILE B CA 1
ATOM 1452 C C . ILE B 1 27 ? -1.322 11.25 -8.086 1 94.38 27 ILE B C 1
ATOM 1454 O O . ILE B 1 27 ? -1.342 12.484 -7.988 1 94.38 27 ILE B O 1
ATOM 1458 N N . GLN B 1 28 ? -1.642 10.438 -7.113 1 92.81 28 GLN B N 1
ATOM 1459 C CA . GLN B 1 28 ? -2.08 10.977 -5.828 1 92.81 28 GLN B CA 1
ATOM 1460 C C . GLN B 1 28 ? -1.015 11.875 -5.211 1 92.81 28 GLN B C 1
ATOM 1462 O O . GLN B 1 28 ? -1.333 12.93 -4.648 1 92.81 28 GLN B O 1
ATOM 1467 N N . ALA B 1 29 ? 0.252 11.5 -5.309 1 90.94 29 ALA B N 1
ATOM 1468 C CA . ALA B 1 29 ? 1.352 12.289 -4.762 1 90.94 29 ALA B CA 1
ATOM 1469 C C . ALA B 1 29 ? 1.392 13.68 -5.383 1 90.94 29 ALA B C 1
ATOM 1471 O O . ALA B 1 29 ? 1.62 14.672 -4.688 1 90.94 29 ALA B O 1
ATOM 1472 N N . THR B 1 30 ? 1.153 13.805 -6.637 1 91.44 30 THR B N 1
ATOM 1473 C CA . THR B 1 30 ? 1.167 15.078 -7.34 1 91.44 30 THR B CA 1
ATOM 1474 C C . THR B 1 30 ? -0.002 15.953 -6.895 1 91.44 30 THR B C 1
ATOM 1476 O O . THR B 1 30 ? 0.149 17.172 -6.73 1 91.44 30 THR B O 1
ATOM 1479 N N . LYS B 1 31 ? -1.14 15.297 -6.645 1 91.88 31 LYS B N 1
ATOM 1480 C CA . LYS B 1 31 ? -2.311 16.047 -6.207 1 91.88 31 LYS B CA 1
ATOM 1481 C C . LYS B 1 31 ? -2.133 16.562 -4.781 1 91.88 31 LYS B C 1
ATOM 1483 O O . LYS B 1 31 ? -2.643 17.625 -4.434 1 91.88 31 LYS B O 1
ATOM 1488 N N . THR B 1 32 ? -1.363 15.852 -4.047 1 90.06 32 THR B N 1
ATOM 1489 C CA . THR B 1 32 ? -1.073 16.281 -2.684 1 90.06 32 THR B CA 1
ATOM 1490 C C . THR B 1 32 ? -0.205 17.531 -2.686 1 90.06 32 THR B C 1
ATOM 1492 O O . THR B 1 32 ? -0.386 18.422 -1.849 1 90.06 32 THR B O 1
ATOM 1495 N N . PHE B 1 33 ? 0.65 17.656 -3.629 1 90.06 33 PHE B N 1
ATOM 1496 C CA . PHE B 1 33 ? 1.457 18.859 -3.783 1 90.06 33 PHE B CA 1
ATOM 1497 C C . PHE B 1 33 ? 0.582 20.047 -4.137 1 90.06 33 PHE B C 1
ATOM 1499 O O . PHE B 1 33 ? 0.78 21.141 -3.611 1 90.06 33 PHE B O 1
ATOM 1506 N N . ASP B 1 34 ? -0.369 19.812 -4.977 1 89.25 34 ASP B N 1
ATOM 1507 C CA . ASP B 1 34 ? -1.262 20.891 -5.418 1 89.25 34 ASP B CA 1
ATOM 1508 C C . ASP B 1 34 ? -2.129 21.391 -4.262 1 89.25 34 ASP B C 1
ATOM 1510 O O . ASP B 1 34 ? -2.498 22.562 -4.223 1 89.25 34 ASP B O 1
ATOM 1514 N N . ALA B 1 35 ? -2.355 20.531 -3.312 1 88.81 35 ALA B N 1
ATOM 1515 C CA . ALA B 1 35 ? -3.227 20.875 -2.193 1 88.81 35 ALA B CA 1
ATOM 1516 C C . ALA B 1 35 ? -2.42 21.438 -1.021 1 88.81 35 ALA B C 1
ATOM 1518 O O . ALA B 1 35 ? -2.99 21.875 -0.021 1 88.81 35 ALA B O 1
ATOM 1519 N N . GLY B 1 36 ? -1.064 21.406 -1.109 1 85.31 36 GLY B N 1
ATOM 1520 C CA . GLY B 1 36 ? -0.215 21.906 -0.046 1 85.31 36 GLY B CA 1
ATOM 1521 C C . GLY B 1 36 ? -0.221 21.031 1.194 1 85.31 36 GLY B C 1
ATOM 1522 O O . GLY B 1 36 ? -0.035 21.531 2.309 1 85.31 36 GLY B O 1
ATOM 1523 N N . CYS B 1 37 ? -0.417 19.734 1.003 1 86.12 37 CYS B N 1
ATOM 1524 C CA . CYS B 1 37 ? -0.602 18.859 2.154 1 86.12 37 CYS B CA 1
ATOM 1525 C C . CYS B 1 37 ? 0.65 18.031 2.414 1 86.12 37 CYS B C 1
ATOM 1527 O O . CYS B 1 37 ? 0.646 17.141 3.27 1 86.12 37 CYS B O 1
ATOM 1529 N N . ARG B 1 38 ? 1.688 18.344 1.739 1 86.88 38 ARG B N 1
ATOM 1530 C CA . ARG B 1 38 ? 2.947 17.641 1.949 1 86.88 38 ARG B CA 1
ATOM 1531 C C . ARG B 1 38 ? 3.693 18.203 3.158 1 86.88 38 ARG B C 1
ATOM 1533 O O . ARG B 1 38 ? 3.373 19.281 3.645 1 86.88 38 ARG B O 1
ATOM 1540 N N . PRO B 1 39 ? 4.641 17.312 3.656 1 85.62 39 PRO B N 1
ATOM 1541 C CA . PRO B 1 39 ? 5.477 17.844 4.73 1 85.62 39 PRO B CA 1
ATOM 1542 C C . PRO B 1 39 ? 6.285 19.062 4.293 1 85.62 39 PRO B C 1
ATOM 1544 O O . PRO B 1 39 ? 6.648 19.188 3.121 1 85.62 39 PRO B O 1
ATOM 1547 N N . PRO B 1 40 ? 6.559 19.953 5.258 1 83.94 40 PRO B N 1
ATOM 1548 C CA . PRO B 1 40 ? 7.262 21.188 4.938 1 83.94 40 PRO B CA 1
ATOM 1549 C C . PRO B 1 40 ? 8.625 20.953 4.293 1 83.94 40 PRO B C 1
ATOM 1551 O O . PRO B 1 40 ? 9.07 21.75 3.467 1 83.94 40 PRO B O 1
ATOM 1554 N N . GLU B 1 41 ? 9.305 19.797 4.59 1 86.75 41 GLU B N 1
ATOM 1555 C CA . GLU B 1 41 ? 10.633 19.547 4.035 1 86.75 41 GLU B CA 1
ATOM 1556 C C . GLU B 1 41 ? 10.555 19.219 2.543 1 86.75 41 GLU B C 1
ATOM 1558 O O . GLU B 1 41 ? 11.578 19.219 1.85 1 86.75 41 GLU B O 1
ATOM 1563 N N . ASP B 1 42 ? 9.352 19.047 2.084 1 88.19 42 ASP B N 1
ATOM 1564 C CA . ASP B 1 42 ? 9.203 18.688 0.675 1 88.19 42 ASP B CA 1
ATOM 1565 C C . ASP B 1 42 ? 9.25 19.938 -0.207 1 88.19 42 ASP B C 1
ATOM 1567 O O . ASP B 1 42 ? 9.258 19.844 -1.436 1 88.19 42 ASP B O 1
ATOM 1571 N N . LYS B 1 43 ? 9.328 21.109 0.383 1 82.31 43 LYS B N 1
ATOM 1572 C CA . LYS B 1 43 ? 9.383 22.359 -0.366 1 82.31 43 LYS B CA 1
ATOM 1573 C C . LYS B 1 43 ? 10.617 22.406 -1.259 1 82.31 43 LYS B C 1
ATOM 1575 O O . LYS B 1 43 ? 10.648 23.141 -2.248 1 82.31 43 LYS B O 1
ATOM 1580 N N . ASN B 1 44 ? 11.602 21.625 -0.936 1 80.12 44 ASN B N 1
ATOM 1581 C CA . ASN B 1 44 ? 12.867 21.688 -1.66 1 80.12 44 ASN B CA 1
ATOM 1582 C C . ASN B 1 44 ? 12.867 20.766 -2.867 1 80.12 44 ASN B C 1
ATOM 1584 O O . ASN B 1 44 ? 13.805 20.766 -3.662 1 80.12 44 ASN B O 1
ATOM 1588 N N . LEU B 1 45 ? 11.812 20.062 -3.008 1 85.12 45 LEU B N 1
ATOM 1589 C CA . LEU B 1 45 ? 11.734 19.141 -4.145 1 85.12 45 LEU B CA 1
ATOM 1590 C C . LEU B 1 45 ? 11.336 19.891 -5.414 1 85.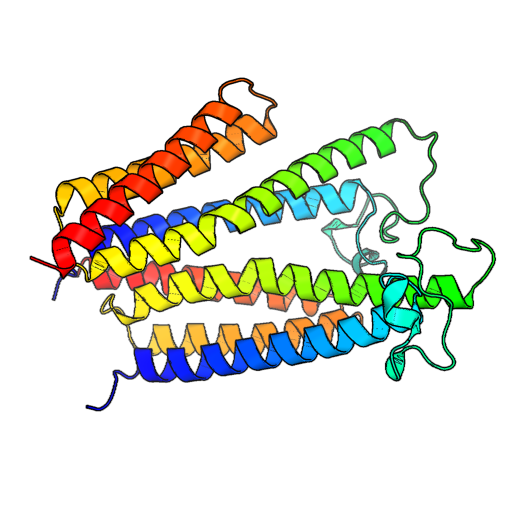12 45 LEU B C 1
ATOM 1592 O O . LEU B 1 45 ? 10.664 20.922 -5.348 1 85.12 45 LEU B O 1
ATOM 1596 N N . ALA B 1 46 ? 11.789 19.344 -6.539 1 82 46 ALA B N 1
ATOM 1597 C CA . ALA B 1 46 ? 11.461 19.953 -7.832 1 82 46 ALA B CA 1
ATOM 1598 C C . ALA B 1 46 ? 9.953 20.016 -8.039 1 82 46 ALA B C 1
ATOM 1600 O O . ALA B 1 46 ? 9.438 21 -8.586 1 82 46 ALA B O 1
ATOM 1601 N N . LEU B 1 47 ? 9.227 19.062 -7.555 1 82.12 47 LEU B N 1
ATOM 1602 C CA . LEU B 1 47 ? 7.785 18.984 -7.73 1 82.12 47 LEU B CA 1
ATOM 1603 C C . LEU B 1 47 ? 7.086 20.094 -6.945 1 82.12 47 LEU B C 1
ATOM 1605 O O . LEU B 1 47 ? 5.922 20.406 -7.207 1 82.12 47 LEU B O 1
ATOM 1609 N N . ALA B 1 48 ? 7.746 20.562 -6.004 1 83.81 48 ALA B N 1
ATOM 1610 C CA . ALA B 1 48 ? 7.156 21.594 -5.152 1 83.81 48 ALA B CA 1
ATOM 1611 C C . ALA B 1 48 ? 7.32 22.984 -5.773 1 83.81 48 ALA B C 1
ATOM 1613 O O . ALA B 1 48 ? 6.625 23.922 -5.395 1 83.81 48 ALA B O 1
ATOM 1614 N N . GLN B 1 49 ? 8.266 23.125 -6.668 1 81.94 49 GLN B N 1
ATOM 1615 C CA . GLN B 1 49 ? 8.578 24.438 -7.246 1 81.94 49 GLN B CA 1
ATOM 1616 C C . GLN B 1 49 ? 7.383 25 -8 1 81.94 49 GLN B C 1
ATOM 1618 O O . GLN B 1 49 ? 6.797 24.328 -8.852 1 81.94 49 GLN B O 1
ATOM 1623 N N . GLY B 1 50 ? 6.953 26.188 -7.613 1 77.81 50 GLY B N 1
ATOM 1624 C CA . GLY B 1 50 ? 5.867 26.875 -8.289 1 77.81 50 GLY B CA 1
ATOM 1625 C C . GLY B 1 50 ? 4.5 26.547 -7.711 1 77.81 50 GLY B C 1
ATOM 1626 O O . GLY B 1 50 ? 3.48 27.016 -8.211 1 77.81 50 GLY B O 1
ATOM 1627 N N . ARG B 1 51 ? 4.477 25.781 -6.707 1 82.88 51 ARG B N 1
ATOM 1628 C CA . ARG B 1 51 ? 3.207 25.406 -6.098 1 82.88 51 ARG B CA 1
ATOM 1629 C C . ARG B 1 51 ? 3.047 26.047 -4.723 1 82.88 51 ARG B C 1
ATOM 1631 O O . ARG B 1 51 ? 3.875 26.859 -4.312 1 82.88 51 ARG B O 1
ATOM 1638 N N . ARG B 1 52 ? 2.01 25.75 -4.121 1 81.81 52 ARG B N 1
ATOM 1639 C CA . ARG B 1 52 ? 1.666 26.312 -2.822 1 81.81 52 ARG B CA 1
ATOM 1640 C C . ARG B 1 52 ? 2.611 25.812 -1.736 1 81.81 52 ARG B C 1
ATOM 1642 O O . ARG B 1 52 ? 3.309 24.812 -1.928 1 81.81 52 ARG B O 1
ATOM 1649 N N . GLU B 1 53 ? 2.609 26.594 -0.68 1 81.69 53 GLU B N 1
ATOM 1650 C CA . GLU B 1 53 ? 3.436 26.203 0.459 1 81.69 53 GLU B CA 1
ATOM 1651 C C . GLU B 1 53 ? 2.975 24.875 1.054 1 81.69 53 GLU B C 1
ATOM 1653 O O . GLU B 1 53 ? 1.772 24.641 1.199 1 81.69 53 GLU B O 1
ATOM 1658 N N . GLN B 1 54 ? 3.938 24.047 1.416 1 83.31 54 GLN B N 1
ATOM 1659 C CA . GLN B 1 54 ? 3.641 22.734 1.975 1 83.31 54 GLN B CA 1
ATOM 1660 C C . GLN B 1 54 ? 3.641 22.781 3.5 1 83.31 54 GLN B C 1
ATOM 1662 O O . GLN B 1 54 ? 4.645 23.141 4.117 1 83.31 54 GLN B O 1
ATOM 1667 N N . ASN B 1 55 ? 2.553 22.516 4.082 1 79.69 55 ASN B N 1
ATOM 1668 C CA . ASN B 1 55 ? 2.418 22.562 5.535 1 79.69 55 ASN B CA 1
ATOM 1669 C C . ASN B 1 55 ? 1.388 21.547 6.035 1 79.69 55 ASN B C 1
ATOM 1671 O O . ASN B 1 55 ? 0.56 21.875 6.887 1 79.69 55 ASN B O 1
ATOM 1675 N N . TYR B 1 56 ? 1.384 20.359 5.473 1 77.75 56 TYR B N 1
ATOM 1676 C CA . TYR B 1 56 ? 0.453 19.297 5.832 1 77.75 56 TYR B CA 1
ATOM 1677 C C . TYR B 1 56 ? -0.991 19.75 5.656 1 77.75 56 TYR B C 1
ATOM 1679 O O . TYR B 1 56 ? -1.913 19.141 6.203 1 77.75 56 TYR B O 1
ATOM 1687 N N . GLY B 1 57 ? -1.256 20.938 5.031 1 76.12 57 GLY B N 1
ATOM 1688 C CA . GLY B 1 57 ? -2.598 21.469 4.859 1 76.12 57 GLY B CA 1
ATOM 1689 C C . GLY B 1 57 ? -3.148 22.109 6.117 1 76.12 57 GLY B C 1
ATOM 1690 O O . GLY B 1 57 ? -4.352 22.359 6.219 1 76.12 57 GLY B O 1
ATOM 1691 N N . MET B 1 58 ? -2.379 22.297 7.113 1 73.62 58 MET B N 1
ATOM 1692 C CA . MET B 1 58 ? -2.822 22.781 8.422 1 73.62 58 MET B CA 1
ATOM 1693 C C . MET B 1 58 ? -3.17 24.266 8.359 1 73.62 58 MET B C 1
ATOM 1695 O O . MET B 1 58 ? -4.004 24.75 9.133 1 73.62 58 MET B O 1
ATOM 1699 N N . PHE B 1 59 ? -2.578 25.031 7.445 1 66.62 59 PHE B N 1
ATOM 1700 C CA . PHE B 1 59 ? -2.836 26.469 7.395 1 66.62 59 PHE B CA 1
ATOM 1701 C C . PHE B 1 59 ? -3.506 26.844 6.082 1 66.62 59 PHE B C 1
ATOM 1703 O O . PHE B 1 59 ? -2.861 26.859 5.031 1 66.62 59 PHE B O 1
ATOM 1710 N N . SER B 1 60 ? -4.801 26.5 6 1 66.38 60 SER B N 1
ATOM 1711 C CA . SER B 1 60 ? -5.473 26.766 4.734 1 66.38 60 SER B CA 1
ATOM 1712 C C . SER B 1 60 ? -6.418 27.953 4.855 1 66.38 60 SER B C 1
ATOM 1714 O O . SER B 1 60 ? -6.98 28.203 5.922 1 66.38 60 SER B O 1
ATOM 1716 N N . ASP B 1 61 ? -6.152 28.75 3.822 1 71.44 61 ASP B N 1
ATOM 1717 C CA . ASP B 1 61 ? -7.164 29.797 3.676 1 71.44 61 ASP B CA 1
ATOM 1718 C C . ASP B 1 61 ? -8.477 29.219 3.156 1 71.44 61 ASP B C 1
ATOM 1720 O O . ASP B 1 61 ? -8.586 28.859 1.98 1 71.44 61 ASP B O 1
ATOM 1724 N N . GLU B 1 62 ? -9.438 29.047 4.055 1 70.75 62 GLU B N 1
ATOM 1725 C CA . GLU B 1 62 ? -10.727 28.453 3.719 1 70.75 62 GLU B CA 1
ATOM 1726 C C . GLU B 1 62 ? -11.453 29.266 2.65 1 70.75 62 GLU B C 1
ATOM 1728 O O . GLU B 1 62 ? -12.359 28.75 1.986 1 70.75 62 GLU B O 1
ATOM 1733 N N . ASN B 1 63 ? -10.992 30.375 2.326 1 81 63 ASN B N 1
ATOM 1734 C CA . ASN B 1 63 ? -11.695 31.219 1.362 1 81 63 ASN B CA 1
ATOM 1735 C C . ASN B 1 63 ? -11.062 31.141 -0.023 1 81 63 ASN B C 1
ATOM 1737 O O . ASN B 1 63 ? -11.57 31.719 -0.979 1 81 63 ASN B O 1
ATOM 1741 N N . ASP B 1 64 ? -10.117 30.406 -0.181 1 85.75 64 ASP B N 1
ATOM 1742 C CA . ASP B 1 64 ? -9.453 30.234 -1.469 1 85.75 64 ASP B CA 1
ATOM 1743 C C . ASP B 1 64 ? -10.102 29.109 -2.266 1 85.75 64 ASP B C 1
ATOM 1745 O O . ASP B 1 64 ? -9.836 27.922 -2.014 1 85.75 64 ASP B O 1
ATOM 1749 N N . ALA B 1 65 ? -10.969 29.5 -3.252 1 89 65 ALA B N 1
ATOM 1750 C CA . ALA B 1 65 ? -11.727 28.531 -4.047 1 89 65 ALA B CA 1
ATOM 1751 C C . ALA B 1 65 ? -10.797 27.562 -4.77 1 89 65 ALA B C 1
ATOM 1753 O O . ALA B 1 65 ? -11.117 26.375 -4.914 1 89 65 ALA B O 1
ATOM 1754 N N . GLU B 1 66 ? -9.656 28.047 -5.258 1 88.94 66 GLU B N 1
ATOM 1755 C CA . GLU B 1 66 ? -8.695 27.188 -5.961 1 88.94 66 GLU B CA 1
ATOM 1756 C C . GLU B 1 66 ? -8.102 26.141 -5.023 1 88.94 66 GLU B C 1
ATOM 1758 O O . GLU B 1 66 ? -7.891 25 -5.418 1 88.94 66 GLU B O 1
ATOM 1763 N N . LEU B 1 67 ? -7.855 26.516 -3.908 1 88.38 67 LEU B N 1
ATOM 1764 C CA . LEU B 1 67 ? -7.336 25.594 -2.906 1 88.38 67 LEU B CA 1
ATOM 1765 C C . LEU B 1 67 ? -8.375 24.531 -2.562 1 88.38 67 LEU B C 1
ATOM 1767 O O . LEU B 1 67 ? -8.039 23.344 -2.447 1 88.38 67 LEU B O 1
ATOM 1771 N N . LEU B 1 68 ? -9.578 24.938 -2.436 1 87.5 68 LEU B N 1
ATOM 1772 C CA . LEU B 1 68 ? -10.641 23.984 -2.098 1 87.5 68 LEU B CA 1
ATOM 1773 C C . LEU B 1 68 ? -10.828 22.953 -3.205 1 87.5 68 LEU B C 1
ATOM 1775 O O . LEU B 1 68 ? -11.031 21.766 -2.928 1 87.5 68 LEU B O 1
ATOM 1779 N N . LYS B 1 69 ? -10.781 23.438 -4.363 1 90.75 69 LYS B N 1
ATOM 1780 C CA . LYS B 1 69 ? -10.891 22.516 -5.488 1 90.75 69 LYS B CA 1
ATOM 1781 C C . LYS B 1 69 ? -9.727 21.531 -5.508 1 90.75 69 LYS B C 1
ATOM 1783 O O . LYS B 1 69 ? -9.914 20.328 -5.738 1 90.75 69 LYS B O 1
ATOM 1788 N N . ALA B 1 70 ? -8.539 22.016 -5.262 1 89.56 70 ALA B N 1
ATOM 1789 C CA . ALA B 1 70 ? -7.355 21.156 -5.211 1 89.56 70 ALA B CA 1
ATOM 1790 C C . ALA B 1 70 ? -7.477 20.109 -4.105 1 89.56 70 ALA B C 1
ATOM 1792 O O . ALA B 1 70 ? -7.082 18.953 -4.285 1 89.56 70 ALA B O 1
ATOM 1793 N N . ARG B 1 71 ? -8.039 20.438 -3.121 1 88.88 71 ARG B N 1
ATOM 1794 C CA . ARG B 1 71 ? -8.211 19.531 -1.994 1 88.88 71 ARG B CA 1
ATOM 1795 C C . ARG B 1 71 ? -9.242 18.453 -2.314 1 88.88 71 ARG B C 1
ATOM 1797 O O . ARG B 1 71 ? -9.109 17.297 -1.891 1 88.88 71 ARG B O 1
ATOM 1804 N N . GLU B 1 72 ? -10.234 18.875 -2.924 1 90.75 72 GLU B N 1
ATOM 1805 C CA . GLU B 1 72 ? -11.242 17.906 -3.328 1 90.75 72 GLU B CA 1
ATOM 1806 C C . GLU B 1 72 ? -10.641 16.828 -4.246 1 90.75 72 GLU B C 1
ATOM 1808 O O . GLU B 1 72 ? -10.898 15.641 -4.074 1 90.75 72 GLU B O 1
ATOM 1813 N N . ILE B 1 73 ? -9.906 17.266 -5.176 1 92.56 73 ILE B N 1
ATOM 1814 C CA . ILE B 1 73 ? -9.258 16.344 -6.102 1 92.56 73 ILE B CA 1
ATOM 1815 C C . ILE B 1 73 ? -8.305 15.43 -5.336 1 92.56 73 ILE B C 1
ATOM 1817 O O . ILE B 1 73 ? -8.281 14.219 -5.566 1 92.56 73 ILE B O 1
ATOM 1821 N N . GLU B 1 74 ? -7.539 16 -4.473 1 92.62 74 GLU B N 1
ATOM 1822 C CA . GLU B 1 74 ? -6.617 15.211 -3.664 1 92.62 74 GLU B CA 1
ATOM 1823 C C . GLU B 1 74 ? -7.363 14.164 -2.834 1 92.62 74 GLU B C 1
ATOM 1825 O O . GLU B 1 74 ? -6.934 13.016 -2.74 1 92.62 74 GLU B O 1
ATOM 1830 N N . HIS B 1 75 ? -8.422 14.609 -2.301 1 91.75 75 HIS B N 1
ATOM 1831 C CA . HIS B 1 75 ? -9.211 13.711 -1.472 1 91.75 75 HIS B CA 1
ATOM 1832 C C . HIS B 1 75 ? -9.758 12.539 -2.289 1 91.75 75 HIS B C 1
ATOM 1834 O O . HIS B 1 75 ? -9.805 11.406 -1.806 1 91.75 75 HIS B O 1
ATOM 1840 N N . ARG B 1 76 ? -10.156 12.797 -3.445 1 93.38 76 ARG B N 1
ATOM 1841 C CA . ARG B 1 76 ? -10.656 11.742 -4.316 1 93.38 76 ARG B CA 1
ATOM 1842 C C . ARG B 1 76 ? -9.578 10.695 -4.578 1 93.38 76 ARG B C 1
ATOM 1844 O O . ARG B 1 76 ? -9.828 9.492 -4.477 1 93.38 76 ARG B O 1
ATOM 1851 N N . TRP B 1 77 ? -8.445 11.102 -4.879 1 94.56 77 TRP B N 1
ATOM 1852 C CA . TRP B 1 77 ? -7.367 10.164 -5.172 1 94.56 77 TRP B CA 1
ATOM 1853 C C . TRP B 1 77 ? -6.934 9.422 -3.914 1 94.56 77 TRP B C 1
ATOM 1855 O O . TRP B 1 77 ? -6.547 8.25 -3.979 1 94.56 77 TRP B O 1
ATOM 1865 N N . LYS B 1 78 ? -7.016 10.055 -2.795 1 93.69 78 LYS B N 1
ATOM 1866 C CA . LYS B 1 78 ? -6.758 9.359 -1.536 1 93.69 78 LYS B CA 1
ATOM 1867 C C . LYS B 1 78 ? -7.75 8.219 -1.324 1 93.69 78 LYS B C 1
ATOM 1869 O O . LYS B 1 78 ? -7.371 7.141 -0.872 1 93.69 78 LYS B O 1
ATOM 1874 N N . ARG B 1 79 ? -8.938 8.516 -1.672 1 92.94 79 ARG B N 1
ATOM 1875 C CA . ARG B 1 79 ? -9.969 7.492 -1.515 1 92.94 79 ARG B CA 1
ATOM 1876 C C . ARG B 1 79 ? -9.75 6.34 -2.488 1 92.94 79 ARG B C 1
ATOM 1878 O O . ARG B 1 79 ? -10.008 5.184 -2.154 1 92.94 79 ARG B O 1
ATOM 1885 N N . ILE B 1 80 ? -9.289 6.656 -3.641 1 94.94 80 ILE B N 1
ATOM 1886 C CA . ILE B 1 80 ? -8.969 5.625 -4.621 1 94.94 80 ILE B CA 1
ATOM 1887 C C . ILE B 1 80 ? -7.883 4.703 -4.07 1 94.94 80 ILE B C 1
ATOM 1889 O O . ILE B 1 80 ? -8.016 3.479 -4.121 1 94.94 80 ILE B O 1
ATOM 1893 N N . ILE B 1 81 ? -6.863 5.301 -3.506 1 95.38 81 ILE B N 1
ATOM 1894 C CA . ILE B 1 81 ? -5.758 4.531 -2.953 1 95.38 81 ILE B CA 1
ATOM 1895 C C . ILE B 1 81 ? -6.25 3.689 -1.778 1 95.38 81 ILE B C 1
ATOM 1897 O O . ILE B 1 81 ? -5.91 2.508 -1.667 1 95.38 81 ILE B O 1
ATOM 1901 N N . GLN B 1 82 ? -7.051 4.266 -0.983 1 94 82 GLN B N 1
ATOM 1902 C CA . GLN B 1 82 ? -7.582 3.551 0.172 1 94 82 GLN B CA 1
ATOM 1903 C C . GLN B 1 82 ? -8.406 2.344 -0.261 1 94 82 GLN B C 1
ATOM 1905 O O . GLN B 1 82 ? -8.305 1.27 0.334 1 94 82 GLN B O 1
ATOM 1910 N N . ASN B 1 83 ? -9.219 2.572 -1.22 1 94.88 83 ASN B N 1
ATOM 1911 C CA . ASN B 1 83 ? -10.031 1.478 -1.737 1 94.88 83 ASN B CA 1
ATOM 1912 C C . ASN B 1 83 ? -9.172 0.346 -2.287 1 94.88 83 ASN B C 1
ATOM 1914 O O . ASN B 1 83 ? -9.469 -0.83 -2.076 1 94.88 83 ASN B O 1
ATOM 1918 N N . ASP B 1 84 ? -8.125 0.712 -3.029 1 95.81 84 ASP B N 1
ATOM 1919 C CA . ASP B 1 84 ? -7.184 -0.281 -3.545 1 95.81 84 ASP B CA 1
ATOM 1920 C C . ASP B 1 84 ? -6.547 -1.078 -2.41 1 95.81 84 ASP B C 1
ATOM 1922 O O . ASP B 1 84 ? -6.43 -2.303 -2.492 1 95.81 84 ASP B O 1
ATOM 1926 N N . LEU B 1 85 ? -6.188 -0.423 -1.361 1 95.06 85 LEU B N 1
ATOM 1927 C CA . LEU B 1 85 ? -5.512 -1.068 -0.242 1 95.06 85 LEU B CA 1
ATOM 1928 C C . LEU B 1 85 ? -6.469 -1.975 0.524 1 95.06 85 LEU B C 1
ATOM 1930 O O . LEU B 1 85 ? -6.051 -2.984 1.096 1 95.06 85 LEU B O 1
ATOM 1934 N N . GLU B 1 86 ? -7.711 -1.694 0.503 1 93.5 86 GLU B N 1
ATOM 1935 C CA . GLU B 1 86 ? -8.719 -2.502 1.178 1 93.5 86 GLU B CA 1
ATOM 1936 C C . GLU B 1 86 ? -9.055 -3.754 0.372 1 93.5 86 GLU B C 1
ATOM 1938 O O . GLU B 1 86 ? -9.469 -4.77 0.935 1 93.5 86 GLU B O 1
ATOM 1943 N N . SER B 1 87 ? -8.789 -3.652 -0.885 1 95.88 87 SER B N 1
ATOM 1944 C CA . SER B 1 87 ? -9.266 -4.734 -1.743 1 95.88 87 SER B CA 1
ATOM 1945 C C . SER B 1 87 ? -8.109 -5.602 -2.229 1 95.88 87 SER B C 1
ATOM 1947 O O . SER B 1 87 ? -8.078 -6.805 -1.971 1 95.88 87 SER B O 1
ATOM 1949 N N . ILE B 1 88 ? -7.105 -5.051 -2.77 1 97.44 88 ILE B N 1
ATOM 1950 C CA . ILE B 1 88 ? -6.137 -5.758 -3.6 1 97.44 88 ILE B CA 1
ATOM 1951 C C . ILE B 1 88 ? -5.332 -6.727 -2.74 1 97.44 88 ILE B C 1
ATOM 1953 O O . ILE B 1 88 ? -5.191 -7.902 -3.082 1 97.44 88 ILE B O 1
ATOM 1957 N N . PRO B 1 89 ? -4.789 -6.312 -1.591 1 96.62 89 PRO B N 1
ATOM 1958 C CA . PRO B 1 89 ? -3.973 -7.262 -0.829 1 96.62 89 PRO B CA 1
ATOM 1959 C C . PRO B 1 89 ? -4.758 -8.492 -0.383 1 96.62 89 PRO B C 1
ATOM 1961 O O . PRO B 1 89 ? -4.273 -9.617 -0.518 1 96.62 89 PRO B O 1
ATOM 1964 N N . LEU B 1 90 ? -5.938 -8.336 0.124 1 95.44 90 LEU B N 1
ATOM 1965 C CA . LEU B 1 90 ? -6.73 -9.469 0.579 1 95.44 90 LEU B CA 1
ATOM 1966 C C . LEU B 1 90 ? -7.152 -10.344 -0.598 1 95.44 90 LEU B C 1
ATOM 1968 O O . LEU B 1 90 ? -7.156 -11.57 -0.492 1 95.44 90 LEU B O 1
ATOM 1972 N N . ALA B 1 91 ? -7.5 -9.688 -1.634 1 97.88 91 ALA B N 1
ATOM 1973 C CA . ALA B 1 91 ? -7.84 -10.453 -2.832 1 97.88 91 ALA B CA 1
ATOM 1974 C C . ALA B 1 91 ? -6.672 -11.328 -3.281 1 97.88 91 ALA B C 1
ATOM 1976 O O . ALA B 1 91 ? -6.848 -12.516 -3.551 1 97.88 91 ALA B O 1
ATOM 1977 N N . LEU B 1 92 ? -5.496 -10.75 -3.354 1 98.12 92 LEU B N 1
ATOM 1978 C CA . LEU B 1 92 ? -4.328 -11.477 -3.832 1 98.12 92 LEU B CA 1
ATOM 1979 C C . LEU B 1 92 ? -3.969 -12.617 -2.879 1 98.12 92 LEU B C 1
ATOM 1981 O O . LEU B 1 92 ? -3.475 -13.656 -3.311 1 98.12 92 LEU B O 1
ATOM 1985 N N . LEU B 1 93 ? -4.238 -12.445 -1.612 1 96.88 93 LEU B N 1
ATOM 1986 C CA . LEU B 1 93 ? -4.023 -13.539 -0.668 1 96.88 93 LEU B CA 1
ATOM 1987 C C . LEU B 1 93 ? -4.973 -14.695 -0.951 1 96.88 93 LEU B C 1
ATOM 1989 O O . LEU B 1 93 ? -4.555 -15.859 -0.945 1 96.88 93 LEU B O 1
ATOM 1993 N N . VAL B 1 94 ? -6.191 -14.391 -1.165 1 96.94 94 VAL B N 1
ATOM 1994 C CA . VAL B 1 94 ? -7.172 -15.422 -1.488 1 96.94 94 VAL B CA 1
ATOM 1995 C C . VAL B 1 94 ? -6.77 -16.125 -2.781 1 96.94 94 VAL B C 1
ATOM 1997 O O . VAL B 1 94 ? -6.758 -17.359 -2.846 1 96.94 94 VAL B O 1
ATOM 2000 N N . PHE B 1 95 ? -6.406 -15.375 -3.805 1 97.94 95 PHE B N 1
ATOM 2001 C CA . PHE B 1 95 ? -6.027 -15.953 -5.09 1 97.94 95 PHE B CA 1
ATOM 2002 C C . PHE B 1 95 ? -4.75 -16.781 -4.957 1 97.94 95 PHE B C 1
ATOM 2004 O O . PHE B 1 95 ? -4.582 -17.781 -5.648 1 97.94 95 PHE B O 1
ATOM 2011 N N . LEU B 1 96 ? -3.865 -16.344 -4.113 1 96.94 96 LEU B N 1
ATOM 2012 C CA . LEU B 1 96 ? -2.639 -17.109 -3.895 1 96.94 96 LEU B CA 1
ATOM 2013 C C . LEU B 1 96 ? -2.949 -18.5 -3.383 1 96.94 96 LEU B C 1
ATOM 2015 O O . LEU B 1 96 ? -2.359 -19.484 -3.844 1 96.94 96 LEU B O 1
ATOM 2019 N N . GLY B 1 97 ? -3.816 -18.625 -2.426 1 95.5 97 GLY B N 1
ATOM 2020 C CA . GLY B 1 97 ? -4.242 -19.938 -1.969 1 95.5 97 GLY B CA 1
ATOM 2021 C C . GLY B 1 97 ? -4.789 -20.812 -3.084 1 95.5 97 GLY B C 1
ATOM 2022 O O . GLY B 1 97 ? -4.555 -22.031 -3.105 1 95.5 97 GLY B O 1
ATOM 2023 N N . GLY B 1 98 ? -5.465 -20.188 -3.992 1 95.94 98 GLY B N 1
ATOM 2024 C CA . GLY B 1 98 ? -6.078 -20.922 -5.098 1 95.94 98 GLY B CA 1
ATOM 2025 C C . GLY B 1 98 ? -5.059 -21.516 -6.051 1 95.94 98 GLY B C 1
ATOM 2026 O O . GLY B 1 98 ? -5.371 -22.453 -6.781 1 95.94 98 GLY B O 1
ATOM 2027 N N . VAL B 1 99 ? -3.873 -20.938 -6.078 1 95.62 99 VAL B N 1
ATOM 2028 C CA . VAL B 1 99 ? -2.816 -21.422 -6.953 1 95.62 99 VAL B CA 1
ATOM 2029 C C . VAL B 1 99 ? -2.441 -22.859 -6.559 1 95.62 99 VAL B C 1
ATOM 2031 O O . VAL B 1 99 ? -2.082 -23.672 -7.41 1 95.62 99 VAL B O 1
ATOM 2034 N N . PHE B 1 100 ? -2.625 -23.141 -5.281 1 93.62 100 PHE B N 1
ATOM 2035 C CA . PHE B 1 100 ? -2.182 -24.438 -4.762 1 93.62 100 PHE B CA 1
ATOM 2036 C C . PHE B 1 100 ? -3.373 -25.312 -4.43 1 93.62 100 PHE B C 1
ATOM 2038 O O . PHE B 1 100 ? -3.209 -26.391 -3.852 1 93.62 100 PHE B O 1
ATOM 2045 N N . ALA B 1 101 ? -4.574 -25 -4.785 1 93.75 101 ALA B N 1
ATOM 2046 C CA . ALA B 1 101 ? -5.77 -25.625 -4.227 1 93.75 101 ALA B CA 1
ATOM 2047 C C . ALA B 1 101 ? -6.277 -26.734 -5.137 1 93.75 101 ALA B C 1
ATOM 2049 O O . ALA B 1 101 ? -7.051 -27.594 -4.703 1 93.75 101 ALA B O 1
ATOM 2050 N N . GLY B 1 102 ? -5.887 -26.766 -6.43 1 92.12 102 GLY B N 1
ATOM 2051 C CA . GLY B 1 102 ? -6.273 -27.844 -7.316 1 92.12 102 GLY B CA 1
ATOM 2052 C C . GLY B 1 102 ? -7.688 -27.719 -7.844 1 92.12 102 GLY B C 1
ATOM 2053 O O . GLY B 1 102 ? -8.273 -28.688 -8.32 1 92.12 102 GLY B O 1
ATOM 2054 N N . GLY B 1 103 ? -8.375 -26.641 -7.703 1 93.62 103 GLY B N 1
ATOM 2055 C CA . GLY B 1 103 ? -9.695 -26.406 -8.258 1 93.62 103 GLY B CA 1
ATOM 2056 C C . GLY B 1 103 ? -9.695 -26.234 -9.766 1 93.62 103 GLY B C 1
ATOM 2057 O O . GLY B 1 103 ? -8.711 -26.578 -10.43 1 93.62 103 GLY B O 1
ATOM 2058 N N . ASN B 1 104 ? -10.883 -25.938 -10.359 1 96.94 104 ASN B N 1
ATOM 2059 C CA . ASN B 1 104 ? -10.984 -25.688 -11.797 1 96.94 104 ASN B CA 1
ATOM 2060 C C . ASN B 1 104 ? -10.039 -24.578 -12.242 1 96.94 104 ASN B C 1
ATOM 2062 O O . ASN B 1 104 ? -10.211 -23.422 -11.852 1 96.94 104 ASN B O 1
ATOM 2066 N N . LYS B 1 105 ? -9.156 -24.922 -13.039 1 96.88 105 LYS B N 1
ATOM 2067 C CA . LYS B 1 105 ? -8.094 -24.016 -13.445 1 96.88 105 LYS B CA 1
ATOM 2068 C C . LYS B 1 105 ? -8.648 -22.875 -14.305 1 96.88 105 LYS B C 1
ATOM 2070 O O . LYS B 1 105 ? -8.266 -21.719 -14.125 1 96.88 105 LYS B O 1
ATOM 2075 N N . GLU B 1 106 ? -9.453 -23.234 -15.219 1 97.69 106 GLU B N 1
ATOM 2076 C CA . GLU B 1 106 ? -10.016 -22.219 -16.109 1 97.69 106 GLU B CA 1
ATOM 2077 C C . GLU B 1 106 ? -10.82 -21.188 -15.32 1 97.69 106 GLU B C 1
ATOM 2079 O O . GLU B 1 106 ? -10.695 -19.984 -15.555 1 97.69 106 GLU B O 1
ATOM 2084 N N . LEU B 1 107 ? -11.602 -21.656 -14.438 1 97.94 107 LEU B N 1
ATOM 2085 C CA . LE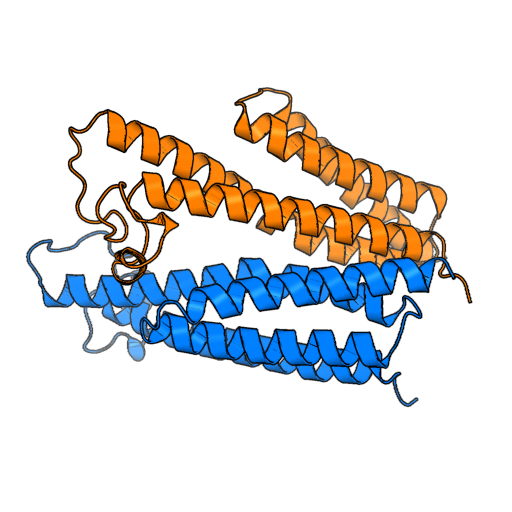U B 1 107 ? -12.398 -20.766 -13.617 1 97.94 107 LEU B CA 1
ATOM 2086 C C . LEU B 1 107 ? -11.508 -19.828 -12.797 1 97.94 107 LEU B C 1
ATOM 2088 O O . LEU B 1 107 ? -11.781 -18.641 -12.688 1 97.94 107 LEU B O 1
ATOM 2092 N N . PHE B 1 108 ? -10.469 -20.391 -12.219 1 98.31 108 PHE B N 1
ATOM 2093 C CA . PHE B 1 108 ? -9.516 -19.609 -11.453 1 98.31 108 PHE B CA 1
ATOM 2094 C C . PHE B 1 108 ? -8.938 -18.484 -12.297 1 98.31 108 PHE B C 1
ATOM 2096 O O . PHE B 1 108 ? -8.961 -17.312 -11.891 1 98.31 108 PHE B O 1
ATOM 2103 N N . VAL B 1 109 ? -8.555 -18.781 -13.484 1 98.38 109 VAL B N 1
ATOM 2104 C CA . VAL B 1 109 ? -7.887 -17.812 -14.352 1 98.38 109 VAL B CA 1
ATOM 2105 C C . VAL B 1 109 ? -8.875 -16.75 -14.797 1 98.38 109 VAL B C 1
ATOM 2107 O O . VAL B 1 109 ? -8.547 -15.562 -14.82 1 98.38 109 VAL B O 1
ATOM 2110 N N . VAL B 1 110 ? -10.039 -17.172 -15.094 1 98.5 110 VAL B N 1
ATOM 2111 C CA . VAL B 1 110 ? -11.062 -16.234 -15.547 1 98.5 110 VAL B CA 1
ATOM 2112 C C . VAL B 1 110 ? -11.422 -15.273 -14.422 1 98.5 110 VAL B C 1
ATOM 2114 O O . VAL B 1 110 ? -11.508 -14.062 -14.633 1 98.5 110 VAL B O 1
ATOM 2117 N N . CYS B 1 111 ? -11.609 -15.773 -13.242 1 98.69 111 CYS B N 1
ATOM 2118 C CA . CYS B 1 111 ? -11.953 -14.938 -12.102 1 98.69 111 CYS B CA 1
ATOM 2119 C C . CYS B 1 111 ? -10.852 -13.93 -11.805 1 98.69 111 CYS B C 1
ATOM 2121 O O . CYS B 1 111 ? -11.125 -12.75 -11.578 1 98.69 111 CYS B O 1
ATOM 2123 N N . LEU B 1 112 ? -9.656 -14.414 -11.828 1 98.69 112 LEU B N 1
ATOM 2124 C CA . LEU B 1 112 ? -8.523 -13.539 -11.531 1 98.69 112 LEU B CA 1
ATOM 2125 C C . LEU B 1 112 ? -8.359 -12.484 -12.617 1 98.69 112 LEU B C 1
ATOM 2127 O O . LEU B 1 112 ? -8.125 -11.312 -12.312 1 98.69 112 LEU B O 1
ATOM 2131 N N . ALA B 1 113 ? -8.516 -12.844 -13.859 1 98.62 113 ALA B N 1
ATOM 2132 C CA . ALA B 1 113 ? -8.398 -11.906 -14.969 1 98.62 113 ALA B CA 1
ATOM 2133 C C . ALA B 1 113 ? -9.492 -10.844 -14.914 1 98.62 113 ALA B C 1
ATOM 2135 O O . ALA B 1 113 ? -9.227 -9.656 -15.07 1 98.62 113 ALA B O 1
ATOM 2136 N N . ILE B 1 114 ? -10.68 -11.281 -14.695 1 98.5 114 ILE B N 1
ATOM 2137 C CA . ILE B 1 114 ? -11.797 -10.344 -14.633 1 98.5 114 ILE B CA 1
ATOM 2138 C C . ILE B 1 114 ? -11.625 -9.414 -13.438 1 98.5 114 ILE B C 1
ATOM 2140 O O . ILE B 1 114 ? -11.844 -8.203 -13.547 1 98.5 114 ILE B O 1
ATOM 2144 N N . TYR B 1 115 ? -11.258 -9.969 -12.297 1 98.75 115 TYR B N 1
ATOM 2145 C CA . TYR B 1 115 ? -11.008 -9.133 -11.125 1 98.75 115 TYR B CA 1
ATOM 2146 C C . TYR B 1 115 ? -10 -8.031 -11.445 1 98.75 115 TYR B C 1
ATOM 2148 O O . TYR B 1 115 ? -10.227 -6.863 -11.133 1 98.75 115 TYR B O 1
ATOM 2156 N N . THR B 1 116 ? -8.922 -8.406 -12.078 1 98.62 116 THR B N 1
ATOM 2157 C CA . THR B 1 116 ? -7.852 -7.473 -12.406 1 98.62 116 THR B CA 1
ATOM 2158 C C . THR B 1 116 ? -8.352 -6.379 -13.344 1 98.62 116 THR B C 1
ATOM 2160 O O . THR B 1 116 ? -8.117 -5.191 -13.102 1 98.62 116 THR B O 1
ATOM 2163 N N . LEU B 1 117 ? -9.086 -6.762 -14.352 1 98.06 117 LEU B N 1
ATOM 2164 C CA . LEU B 1 117 ? -9.594 -5.809 -15.328 1 98.06 117 LEU B CA 1
ATOM 2165 C C . LEU B 1 117 ? -10.594 -4.852 -14.688 1 98.06 117 LEU B C 1
ATOM 2167 O O . LEU B 1 117 ? -10.531 -3.641 -14.906 1 98.06 117 LEU B O 1
ATOM 2171 N N . VAL B 1 118 ? -11.422 -5.395 -13.906 1 97.5 118 VAL B N 1
ATOM 2172 C CA . VAL B 1 118 ? -12.477 -4.586 -13.297 1 97.5 118 VAL B CA 1
ATOM 2173 C C . VAL B 1 118 ? -11.867 -3.631 -12.273 1 97.5 118 VAL B C 1
ATOM 2175 O O . VAL B 1 118 ? -12.336 -2.502 -12.109 1 97.5 118 VAL B O 1
ATOM 2178 N N . ARG B 1 119 ? -10.867 -4.047 -11.578 1 97.12 119 ARG B N 1
ATOM 2179 C CA . ARG B 1 119 ? -10.18 -3.17 -10.633 1 97.12 119 ARG B CA 1
ATOM 2180 C C . ARG B 1 119 ? -9.531 -1.995 -11.359 1 97.12 119 ARG B C 1
ATOM 2182 O O . ARG B 1 119 ? -9.5 -0.879 -10.836 1 97.12 119 ARG B O 1
ATOM 2189 N N . CYS B 1 120 ? -8.977 -2.234 -12.484 1 97.38 120 CYS B N 1
ATOM 2190 C CA . CYS B 1 120 ? -8.406 -1.156 -13.281 1 97.38 120 CYS B CA 1
ATOM 2191 C C . CYS B 1 120 ? -9.492 -0.186 -13.742 1 97.38 120 CYS B C 1
ATOM 2193 O O . CYS B 1 120 ? -9.328 1.03 -13.633 1 97.38 120 CYS B O 1
ATOM 2195 N N . PHE B 1 121 ? -10.555 -0.734 -14.203 1 96.69 121 PHE B N 1
ATOM 2196 C CA . PHE B 1 121 ? -11.648 0.112 -14.656 1 96.69 121 PHE B CA 1
ATOM 2197 C C . PHE B 1 121 ? -12.281 0.855 -13.477 1 96.69 121 PHE B C 1
ATOM 2199 O O . PHE B 1 121 ? -12.727 1.994 -13.625 1 96.69 121 PHE B O 1
ATOM 2206 N N . HIS B 1 122 ? -12.375 0.226 -12.375 1 96.75 122 HIS B N 1
ATOM 2207 C CA . HIS B 1 122 ? -12.891 0.87 -11.172 1 96.75 122 HIS B CA 1
ATOM 2208 C C . HIS B 1 122 ? -12.133 2.158 -10.867 1 96.75 122 HIS B C 1
ATOM 2210 O O . HIS B 1 122 ? -12.75 3.188 -10.578 1 96.75 122 HIS B O 1
ATOM 2216 N N . THR B 1 123 ? -10.844 2.09 -10.953 1 95.94 123 THR B N 1
ATOM 2217 C CA . THR B 1 123 ? -10.023 3.271 -10.711 1 95.94 123 THR B CA 1
ATOM 2218 C C . THR B 1 123 ? -10.336 4.363 -11.727 1 95.94 123 THR B C 1
ATOM 2220 O O . THR B 1 123 ? -10.477 5.535 -11.367 1 95.94 123 THR B O 1
ATOM 2223 N N . TYR B 1 124 ? -10.438 3.996 -12.969 1 95.31 124 TYR B N 1
ATOM 2224 C CA . TYR B 1 124 ? -10.773 4.945 -14.031 1 95.31 124 TYR B CA 1
ATOM 2225 C C . TYR B 1 124 ? -12.125 5.59 -13.773 1 95.31 124 TYR B C 1
ATOM 2227 O O . TYR B 1 124 ? -12.266 6.812 -13.859 1 95.31 124 TYR B O 1
ATOM 2235 N N . ALA B 1 125 ? -13.133 4.777 -13.469 1 94.75 125 ALA B N 1
ATOM 2236 C CA . ALA B 1 125 ? -14.477 5.273 -13.188 1 94.75 125 ALA B CA 1
ATOM 2237 C C . ALA B 1 125 ? -14.469 6.191 -11.961 1 94.75 125 ALA B C 1
ATOM 2239 O O . ALA B 1 125 ? -15.148 7.223 -11.953 1 94.75 125 ALA B O 1
ATOM 2240 N N . TYR B 1 126 ? -13.711 5.812 -11.008 1 93.75 126 TYR B N 1
ATOM 2241 C CA . TYR B 1 126 ? -13.609 6.594 -9.781 1 93.75 126 TYR B CA 1
ATOM 2242 C C . TYR B 1 126 ? -13 7.961 -10.055 1 93.75 126 TYR B C 1
ATOM 2244 O O . TYR B 1 126 ? -13.555 8.992 -9.656 1 93.75 126 TYR B O 1
ATOM 2252 N N . ALA B 1 127 ? -11.992 7.988 -10.789 1 93.62 127 ALA B N 1
ATOM 2253 C CA . ALA B 1 127 ? -11.273 9.219 -11.086 1 93.62 127 ALA B CA 1
ATOM 2254 C C . ALA B 1 127 ? -12.125 10.164 -11.938 1 93.62 127 ALA B C 1
ATOM 2256 O O . ALA B 1 127 ? -12 11.383 -11.828 1 93.62 127 ALA B O 1
ATOM 2257 N N . ASN B 1 128 ? -13.023 9.633 -12.719 1 94.5 128 ASN B N 1
ATOM 2258 C CA . ASN B 1 128 ? -13.812 10.445 -13.641 1 94.5 128 ASN B CA 1
ATOM 2259 C C . ASN B 1 128 ? -15.258 10.578 -13.172 1 94.5 128 ASN B C 1
ATOM 2261 O O . ASN B 1 128 ? -16.125 10.977 -13.945 1 94.5 128 ASN B O 1
ATOM 2265 N N . MET B 1 129 ? -15.539 10.125 -12.039 1 92.38 129 MET B N 1
ATOM 2266 C CA . MET B 1 129 ? -16.844 10.312 -11.391 1 92.38 129 MET B CA 1
ATOM 2267 C C . MET B 1 129 ? -17.938 9.594 -12.172 1 92.38 129 MET B C 1
ATOM 2269 O O . MET B 1 129 ? -1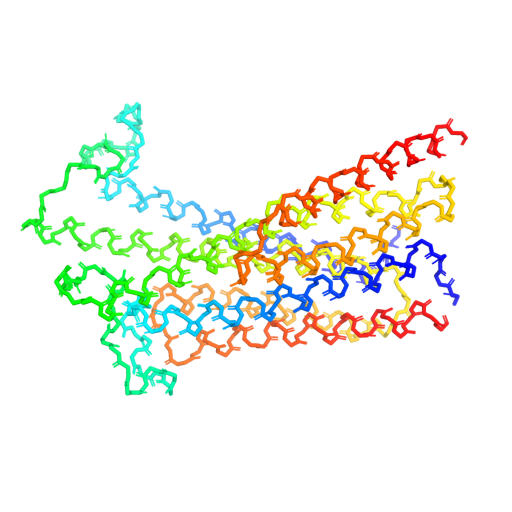9.016 10.156 -12.398 1 92.38 129 MET B O 1
ATOM 2273 N N . LEU B 1 130 ? -17.594 8.453 -12.656 1 90.31 130 LEU B N 1
ATOM 2274 C CA . LEU B 1 130 ? -18.562 7.68 -13.414 1 90.31 130 LEU B CA 1
ATOM 2275 C C . LEU B 1 130 ? -19.375 6.77 -12.5 1 90.31 130 LEU B C 1
ATOM 2277 O O . LEU B 1 130 ? -18.859 5.781 -11.984 1 90.31 130 LEU B O 1
ATOM 2281 N N . GLN B 1 131 ? -20.719 7.125 -12.281 1 91.69 131 GLN B N 1
ATOM 2282 C CA . GLN B 1 131 ? -21.688 6.266 -11.609 1 91.69 131 GLN B CA 1
ATOM 2283 C C . GLN B 1 131 ? -22.781 5.805 -12.578 1 91.69 131 GLN B C 1
ATOM 2285 O O . GLN B 1 131 ? -23.156 6.539 -13.492 1 91.69 131 GLN B O 1
ATOM 2290 N N . PRO B 1 132 ? -23.234 4.641 -12.438 1 93.19 132 PRO B N 1
ATOM 2291 C CA . PRO B 1 132 ? -23.062 3.596 -11.422 1 93.19 132 PRO B CA 1
ATOM 2292 C C . PRO B 1 132 ? -21.922 2.637 -11.758 1 93.19 132 PRO B C 1
ATOM 2294 O O . PRO B 1 132 ? -21.75 1.618 -11.078 1 93.19 132 PRO B O 1
ATOM 2297 N N . HIS B 1 133 ? -21.203 2.928 -12.695 1 91.81 133 HIS B N 1
ATOM 2298 C CA . HIS B 1 133 ? -20.141 2.051 -13.18 1 91.81 133 HIS B CA 1
ATOM 2299 C C . HIS B 1 133 ? -19.141 1.733 -12.078 1 91.81 133 HIS B C 1
ATOM 2301 O O . HIS B 1 133 ? -18.688 0.591 -11.945 1 91.81 133 HIS B O 1
ATOM 2307 N N . ARG B 1 134 ? -18.797 2.691 -11.32 1 94.31 134 ARG B N 1
ATOM 2308 C CA . ARG B 1 134 ? -17.891 2.479 -10.203 1 94.31 134 ARG B CA 1
ATOM 2309 C C . ARG B 1 134 ? -18.422 1.424 -9.242 1 94.31 134 ARG B C 1
ATOM 2311 O O . ARG B 1 134 ? -17.703 0.486 -8.883 1 94.31 134 ARG B O 1
ATOM 2318 N N . ALA B 1 135 ? -19.656 1.549 -8.945 1 92.56 135 ALA B N 1
ATOM 2319 C CA . ALA B 1 135 ? -20.281 0.62 -8.016 1 92.56 135 ALA B CA 1
ATOM 2320 C C . ALA B 1 135 ? -20.344 -0.791 -8.594 1 92.56 135 ALA B C 1
ATOM 2322 O O . ALA B 1 135 ? -20.062 -1.768 -7.891 1 92.56 135 ALA B O 1
ATOM 2323 N N . TRP B 1 136 ? -20.562 -0.854 -9.758 1 93.88 136 TRP B N 1
ATOM 2324 C CA . TRP B 1 136 ? -20.656 -2.16 -10.406 1 93.88 136 TRP B CA 1
ATOM 2325 C C . TRP B 1 136 ? -19.281 -2.82 -10.492 1 93.88 136 TRP B C 1
ATOM 2327 O O . TRP B 1 136 ? -19.172 -4.039 -10.336 1 93.88 136 TRP B O 1
ATOM 2337 N N . CYS B 1 137 ? -18.344 -2.078 -10.766 1 94.69 137 CYS B N 1
ATOM 2338 C CA . CYS B 1 137 ? -17 -2.631 -10.805 1 94.69 137 CYS B CA 1
ATOM 2339 C C . CYS B 1 137 ? -16.609 -3.209 -9.445 1 94.69 137 CYS B C 1
ATOM 2341 O O . CYS B 1 137 ? -16.047 -4.305 -9.375 1 94.69 137 CYS B O 1
ATOM 2343 N N . TRP B 1 138 ? -16.938 -2.523 -8.461 1 94.06 138 TRP B N 1
ATOM 2344 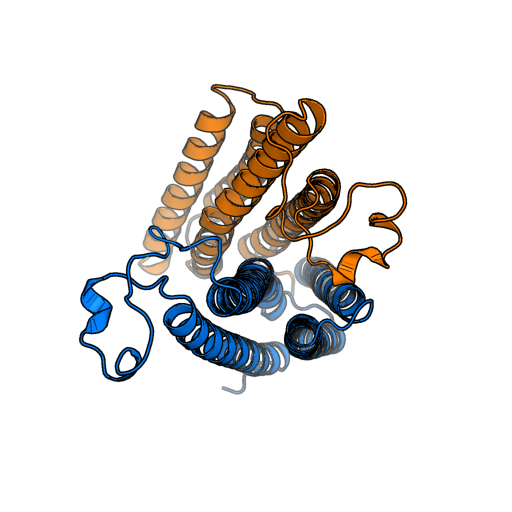C CA . TRP B 1 138 ? -16.641 -3.004 -7.113 1 94.06 138 TRP B CA 1
ATOM 2345 C C . TRP B 1 138 ? -17.375 -4.309 -6.824 1 94.06 138 TRP B C 1
ATOM 2347 O O . TRP B 1 138 ? -16.766 -5.273 -6.352 1 94.06 138 TRP B O 1
ATOM 2357 N N . ARG B 1 139 ? -18.641 -4.355 -7.145 1 95.25 139 ARG B N 1
ATOM 2358 C CA . ARG B 1 139 ? -19.453 -5.539 -6.879 1 95.25 139 ARG B CA 1
ATOM 2359 C C . ARG B 1 139 ? -18.953 -6.738 -7.676 1 95.25 139 ARG B C 1
ATOM 2361 O O . ARG B 1 139 ? -18.859 -7.848 -7.145 1 95.25 139 ARG B O 1
ATOM 2368 N N . LEU B 1 140 ? -18.656 -6.48 -8.859 1 97 140 LEU B N 1
ATOM 2369 C CA . LEU B 1 140 ? -18.156 -7.555 -9.711 1 97 140 LEU B CA 1
ATOM 2370 C C . LEU B 1 140 ? -16.812 -8.062 -9.211 1 97 140 LEU B C 1
ATOM 2372 O O . LEU B 1 140 ? -16.547 -9.273 -9.227 1 97 140 LEU B O 1
ATOM 2376 N N . GLY B 1 141 ? -15.961 -7.215 -8.797 1 97.75 141 GLY B N 1
ATOM 2377 C CA . GLY B 1 141 ? -14.695 -7.629 -8.211 1 97.75 141 GLY B CA 1
ATOM 2378 C C . GLY B 1 141 ? -14.859 -8.539 -7.012 1 97.75 141 GLY B C 1
ATOM 2379 O O . GLY B 1 141 ? -14.227 -9.594 -6.934 1 97.75 141 GLY B O 1
ATOM 2380 N N . VAL B 1 142 ? -15.758 -8.156 -6.141 1 97 142 VAL B N 1
ATOM 2381 C CA . VAL B 1 142 ? -16.016 -8.953 -4.941 1 97 142 VAL B CA 1
ATOM 2382 C C . VAL B 1 142 ? -16.578 -10.32 -5.34 1 97 142 VAL B C 1
ATOM 2384 O O . VAL B 1 142 ? -16.172 -11.344 -4.785 1 97 142 VAL B O 1
ATOM 2387 N N . PHE B 1 143 ? -17.391 -10.336 -6.305 1 98 143 PHE B N 1
ATOM 2388 C CA . PHE B 1 143 ? -17.984 -11.57 -6.793 1 98 143 PHE B CA 1
ATOM 2389 C C . PHE B 1 143 ? -16.922 -12.516 -7.332 1 98 143 PHE B C 1
ATOM 2391 O O . PHE B 1 143 ? -16.984 -13.727 -7.105 1 98 143 PHE B O 1
ATOM 2398 N N . MET B 1 144 ? -15.961 -12.008 -8.023 1 98.56 144 MET B N 1
ATOM 2399 C CA . MET B 1 144 ? -14.891 -12.844 -8.578 1 98.56 144 MET B CA 1
ATOM 2400 C C . MET B 1 144 ? -14.039 -13.445 -7.469 1 98.56 144 MET B C 1
ATOM 2402 O O . MET B 1 144 ? -13.625 -14.602 -7.555 1 98.56 144 MET B O 1
ATOM 2406 N N . ILE B 1 145 ? -13.773 -12.719 -6.453 1 98.19 145 ILE B N 1
ATOM 2407 C CA . ILE B 1 145 ? -12.969 -13.203 -5.336 1 98.19 145 ILE B CA 1
ATOM 2408 C C . ILE B 1 145 ? -13.695 -14.352 -4.637 1 98.19 145 ILE B C 1
ATOM 2410 O O . ILE B 1 145 ? -13.102 -15.398 -4.371 1 98.19 145 ILE B O 1
ATOM 2414 N N . ILE B 1 146 ? -15 -14.125 -4.355 1 98.19 146 ILE B N 1
ATOM 2415 C CA . ILE B 1 146 ? -15.797 -15.133 -3.664 1 98.19 146 ILE B CA 1
ATOM 2416 C C . ILE B 1 146 ? -15.867 -16.406 -4.508 1 98.19 146 ILE B C 1
ATOM 2418 O O . ILE B 1 146 ? -15.664 -17.516 -3.994 1 98.19 146 ILE B O 1
ATOM 2422 N N . THR B 1 147 ? -16.109 -16.234 -5.785 1 98.5 147 THR B N 1
ATOM 2423 C CA . THR B 1 147 ? -16.219 -17.375 -6.695 1 98.5 147 THR B CA 1
ATOM 2424 C C . THR B 1 147 ? -14.906 -18.156 -6.719 1 98.5 147 THR B C 1
ATOM 2426 O O . THR B 1 147 ? -14.906 -19.391 -6.617 1 98.5 147 THR B O 1
ATOM 2429 N N . SER B 1 148 ? -13.867 -17.484 -6.844 1 98.19 148 SER B N 1
ATOM 2430 C CA . SER B 1 148 ? -12.562 -18.156 -6.867 1 98.19 148 SER B CA 1
ATOM 2431 C C . SER B 1 148 ? -12.266 -18.828 -5.535 1 98.19 148 SER B C 1
ATOM 2433 O O . SER B 1 148 ? -11.672 -19.906 -5.496 1 98.19 148 SER B O 1
ATOM 2435 N N . GLY B 1 149 ? -12.602 -18.156 -4.438 1 98 149 GLY B N 1
ATOM 2436 C CA . GLY B 1 149 ? -12.43 -18.766 -3.129 1 98 149 GLY B CA 1
ATOM 2437 C C . GLY B 1 149 ? -13.188 -20.078 -2.975 1 98 149 GLY B C 1
ATOM 2438 O O . GLY B 1 149 ? -12.633 -21.062 -2.482 1 98 149 GLY B O 1
ATOM 2439 N N . VAL B 1 150 ? -14.367 -20.047 -3.387 1 98.06 150 VAL B N 1
ATOM 2440 C CA . VAL B 1 150 ? -15.188 -21.266 -3.334 1 98.06 150 VAL B CA 1
ATOM 2441 C C . VAL B 1 150 ? -14.555 -22.344 -4.203 1 98.06 150 VAL B C 1
ATOM 2443 O O . VAL B 1 150 ? -14.469 -23.516 -3.795 1 98.06 150 VAL B O 1
ATOM 2446 N N . ASN B 1 151 ? -14.133 -21.984 -5.387 1 98.06 151 ASN B N 1
ATOM 2447 C CA . ASN B 1 151 ? -13.43 -22.922 -6.27 1 98.06 151 ASN B CA 1
ATOM 2448 C C . ASN B 1 151 ? -12.227 -23.547 -5.578 1 98.06 151 ASN B C 1
ATOM 2450 O O . ASN B 1 151 ? -11.992 -24.75 -5.703 1 98.06 151 ASN B O 1
ATOM 2454 N N . SER B 1 152 ? -11.469 -22.766 -4.852 1 97.25 152 SER B N 1
ATOM 2455 C CA . SER B 1 152 ? -10.281 -23.234 -4.148 1 97.25 152 SER B CA 1
ATOM 2456 C C . SER B 1 152 ? -10.648 -24.203 -3.021 1 97.25 152 SER B C 1
ATOM 2458 O O . SER B 1 152 ? -9.969 -25.203 -2.805 1 97.25 152 SER B O 1
ATOM 2460 N N . ILE B 1 153 ? -11.695 -23.875 -2.326 1 97.25 153 ILE B N 1
ATOM 2461 C CA . ILE B 1 153 ? -12.156 -24.734 -1.236 1 97.25 153 ILE B CA 1
ATOM 2462 C C . ILE B 1 153 ? -12.57 -26.094 -1.787 1 97.25 153 ILE B C 1
ATOM 2464 O O . ILE B 1 153 ? -12.188 -27.141 -1.249 1 97.25 153 ILE B O 1
ATOM 2468 N N . VAL B 1 154 ? -13.281 -26.125 -2.865 1 96.25 154 VAL B N 1
ATOM 2469 C CA . VAL B 1 154 ? -13.695 -27.375 -3.5 1 96.25 154 VAL B CA 1
ATOM 2470 C C . VAL B 1 154 ? -12.477 -28.156 -3.971 1 96.25 154 VAL B C 1
ATOM 2472 O O . VAL B 1 154 ? -12.406 -29.375 -3.818 1 96.25 154 VAL B O 1
ATOM 2475 N N . GLY B 1 155 ? -11.516 -27.5 -4.48 1 95.75 155 GLY B N 1
ATOM 2476 C CA . GLY B 1 155 ? -10.312 -28.109 -5.012 1 95.75 155 GLY B CA 1
ATOM 2477 C C . GLY B 1 155 ? -9.461 -28.781 -3.943 1 95.75 155 GLY B C 1
ATOM 2478 O O . GLY B 1 155 ? -8.914 -29.859 -4.16 1 95.75 155 GLY B O 1
ATOM 2479 N N . VAL B 1 156 ? -9.289 -28.141 -2.777 1 94.69 156 VAL B N 1
ATOM 2480 C CA . VAL B 1 156 ? -8.375 -28.656 -1.763 1 94.69 156 VAL B CA 1
ATOM 2481 C C . VAL B 1 156 ? -9.023 -29.828 -1.031 1 94.69 156 VAL B C 1
ATOM 2483 O O . VAL B 1 156 ? -8.336 -30.656 -0.454 1 94.69 156 VAL B O 1
ATOM 2486 N N . PHE B 1 157 ? -10.312 -29.938 -1.027 1 93.88 157 PHE B N 1
ATOM 2487 C CA . PHE B 1 157 ? -10.992 -31 -0.314 1 93.88 157 PHE B CA 1
ATOM 2488 C C . PHE B 1 157 ? -11.375 -32.125 -1.268 1 93.88 157 PHE B C 1
ATOM 2490 O O . PHE B 1 157 ? -11.93 -33.156 -0.845 1 93.88 157 PHE B O 1
ATOM 2497 N N . ASN B 1 158 ? -11.102 -32.062 -2.596 1 87.19 158 ASN B N 1
ATOM 2498 C CA . ASN B 1 158 ? -11.266 -33.156 -3.529 1 87.19 158 ASN B CA 1
ATOM 2499 C C . ASN B 1 158 ? -9.984 -33.969 -3.668 1 87.19 158 ASN B C 1
ATOM 2501 O O . ASN B 1 158 ? -8.891 -33.406 -3.668 1 87.19 158 ASN B O 1
#

Foldseek 3Di:
DDADPLVVLLVVLLVLLVVLLVVLVVVLVLLCLQLLQAPQVCCPPPSNPPHDGRHNNPDDDPPDPSNVVSVVLSVLSVVLNVVSVVQSPVLSVLSVLLSVQQFDSVLSSVLSVLLSVLNSVLSVCSNVVNPPSNVVSVVSNVVSSVSSNVRSVVRNVD/DDADLLVVLLVVLLVLLVVLLVVLVVVLVLLCLQLLLDPQVCCPPPSNPPHDGHHNNPDDDPPDPSNVVSVVLSVLSVVLSVVSVVQVVVLSVLSVLLSVQQFDSVLSSVLSVLLSVLNSVLSVCSNVVNPPSNVVSVVSNVVSSVSSNVRSVVRNVD

Radius of gyration: 21.72 Å; Cα contacts (8 Å, |Δi|>4): 395; chains: 2; bounding box: 43×64×52 Å

Sequence (316 aa):
MSGSTELKAYIVCSFILYLKFAIATGIQATKTFDAGCRPPEDKNLALAQGRREQNYGMFSDENDAELLKAREIEHRWKRIIQNDLESIPLALLVFLGGVFAGGNKELFVVCLAIYTLVRCFHTYAYANMLQPHRAWCWRLGVFMIITSGVNSIVGVFN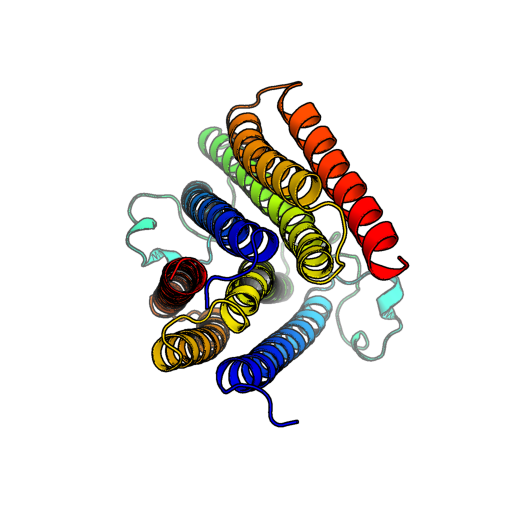MSGSTELKAYIVCSFILYLKFAIATGIQATKTFDAGCRPPEDKNLALAQGRREQNYGMFSDENDAELLKAREIEHRWKRIIQNDLESIPLALLVFLGGVFAGGNKELFVVCLAIYTLVRCFHTYAYANMLQPHRAWCWRLGVFMIITSGVNSIVGVFN

Secondary structure (DSSP, 8-state):
-PPPHHHHHHHHHHHHHHHHHHHHHHHHHHHHHHHT-S-GGGGGSGGGTTSPPPSTT-S--TT-HHHHHHHHHHHHHHHHHHHHHHHHHHHHHHHHHHHTT---HHHHHHHHHHHHHHHHHHHHHHHTT-TTHHHHHHHHHHHHHHHHHHHHHHHHH-/-PPPHHHHHHHHHHHHHHHHHHHHHHHHHHHHHHHT-S-GGGGGSGGGTTSPPPSTT-S--TT-HHHHHHHHHHHHHHHHHHHHHHHHHHHHHHHHHHHTS---HHHHHHHHHHHHHHHHHHHHHHHTT-TTHHHHHHHHHHHHHHHHHHHHHHHHH-

Nearest PDB structures (foldseek):
  7zgk-assembly1_C  TM=1.738E-01  e=3.952E+00  Trypanosoma brucei gambiense